Protein AF-A0A2E6LS10-F1 (afdb_monomer_lite)

Structure (mmCIF, N/CA/C/O backbone):
data_AF-A0A2E6LS10-F1
#
_entry.id   AF-A0A2E6LS10-F1
#
loop_
_atom_site.group_PDB
_atom_site.id
_atom_site.type_symbol
_atom_site.label_atom_id
_atom_site.label_alt_id
_atom_site.label_comp_id
_atom_site.label_asym_id
_atom_site.label_entity_id
_atom_site.label_seq_id
_atom_site.pdbx_PDB_ins_code
_atom_site.Cartn_x
_atom_site.Cartn_y
_atom_site.Cartn_z
_atom_site.occupancy
_atom_site.B_iso_or_equiv
_atom_site.auth_seq_id
_atom_site.auth_comp_id
_atom_site.auth_asym_id
_atom_site.auth_atom_id
_atom_site.pdbx_PDB_model_num
ATOM 1 N N . MET A 1 1 ? -8.364 -1.959 26.874 1.00 21.23 1 MET A N 1
ATOM 2 C CA . MET A 1 1 ? -9.176 -3.161 26.566 1.00 21.23 1 MET A CA 1
ATOM 3 C C . MET A 1 1 ? -8.686 -3.709 25.237 1.00 21.23 1 MET A C 1
ATOM 5 O O . MET A 1 1 ? -8.612 -2.911 24.310 1.00 21.23 1 MET A O 1
ATOM 9 N N . PRO A 1 2 ? -8.267 -4.981 25.113 1.00 27.23 2 PRO A N 1
ATOM 10 C CA . PRO A 1 2 ? -7.754 -5.460 23.842 1.00 27.23 2 PRO A CA 1
ATOM 11 C C . PRO A 1 2 ? -8.940 -5.691 22.906 1.00 27.23 2 PRO A C 1
ATOM 13 O O . PRO A 1 2 ? -9.790 -6.547 23.147 1.00 27.23 2 PRO A O 1
ATOM 16 N N . ILE A 1 3 ? -9.005 -4.876 21.858 1.00 32.66 3 ILE A N 1
ATOM 17 C CA . ILE A 1 3 ? -9.882 -5.076 20.708 1.00 32.66 3 ILE A CA 1
ATOM 18 C C . ILE A 1 3 ? -9.616 -6.498 20.199 1.00 32.66 3 ILE A C 1
ATOM 20 O O . ILE A 1 3 ? -8.470 -6.863 19.930 1.00 32.66 3 ILE A O 1
ATOM 24 N N . CYS A 1 4 ? -10.660 -7.327 20.149 1.00 25.39 4 CYS A N 1
ATOM 25 C CA . CYS A 1 4 ? -10.587 -8.693 19.641 1.00 25.39 4 CYS A CA 1
ATOM 26 C C . CYS A 1 4 ? -9.857 -8.705 18.285 1.00 25.39 4 CYS A C 1
ATOM 28 O O . CYS A 1 4 ? -10.320 -8.093 17.324 1.00 25.39 4 CYS A O 1
ATOM 30 N N . ARG A 1 5 ? -8.715 -9.404 18.230 1.00 38.81 5 ARG A N 1
ATOM 31 C CA . ARG A 1 5 ? -7.783 -9.539 17.092 1.00 38.81 5 ARG A CA 1
ATOM 32 C C . ARG A 1 5 ? -8.377 -10.310 15.898 1.00 38.81 5 ARG A C 1
ATOM 34 O O . ARG A 1 5 ? -7.835 -11.326 15.481 1.00 38.81 5 ARG A O 1
ATOM 41 N N . ARG A 1 6 ? -9.531 -9.900 15.373 1.00 34.47 6 ARG A N 1
ATOM 42 C CA . ARG A 1 6 ? -10.111 -10.476 14.150 1.00 34.47 6 ARG A CA 1
ATOM 43 C C . ARG A 1 6 ? -10.198 -9.384 13.083 1.00 34.47 6 ARG A C 1
ATOM 45 O O . ARG A 1 6 ? -10.952 -8.420 13.215 1.00 34.47 6 ARG A O 1
ATOM 52 N N . ASP A 1 7 ? -9.339 -9.484 12.073 1.00 44.81 7 ASP A N 1
ATOM 53 C CA . ASP A 1 7 ? -9.296 -8.597 10.904 1.00 44.81 7 ASP A CA 1
ATOM 54 C C . ASP A 1 7 ? -10.420 -8.908 9.919 1.00 44.81 7 ASP A C 1
ATOM 56 O O . ASP A 1 7 ? -10.822 -10.057 9.799 1.00 44.81 7 ASP A O 1
ATOM 60 N N . ILE A 1 8 ? -10.872 -7.920 9.141 1.00 48.34 8 ILE A N 1
ATOM 61 C CA . ILE A 1 8 ? -11.840 -8.134 8.050 1.00 48.34 8 ILE A CA 1
ATOM 62 C C . ILE A 1 8 ? -11.281 -9.125 7.017 1.00 48.34 8 ILE A C 1
ATOM 64 O O . ILE A 1 8 ? -11.989 -10.045 6.633 1.00 48.34 8 ILE A O 1
ATOM 68 N N . ALA A 1 9 ? -9.997 -9.027 6.649 1.00 45.88 9 ALA A N 1
ATOM 69 C CA . ALA A 1 9 ? -9.353 -9.981 5.739 1.00 45.88 9 ALA A CA 1
ATOM 70 C C . ALA A 1 9 ? -9.173 -11.386 6.355 1.00 45.88 9 ALA A C 1
ATOM 72 O O . ALA A 1 9 ? -9.349 -12.389 5.669 1.00 45.88 9 ALA A O 1
ATOM 73 N N . GLY A 1 10 ? -8.898 -11.473 7.662 1.00 48.66 10 GLY A N 1
ATOM 74 C CA . GLY A 1 10 ? -8.863 -12.744 8.398 1.00 48.66 10 GLY A CA 1
ATOM 75 C C . GLY A 1 10 ? -10.256 -13.357 8.606 1.00 48.66 10 GLY A C 1
ATOM 76 O O . GLY A 1 10 ? -10.403 -14.580 8.619 1.00 48.66 10 GLY A O 1
ATOM 77 N N . LEU A 1 11 ? -11.299 -12.524 8.699 1.00 51.59 11 LEU A N 1
ATOM 78 C CA . LEU A 1 11 ? -12.700 -12.943 8.729 1.00 51.59 11 LEU A CA 1
ATOM 79 C C . LEU A 1 11 ? -13.111 -13.571 7.392 1.00 51.59 11 LEU A C 1
ATOM 81 O O . LEU A 1 11 ? -13.825 -14.574 7.419 1.00 51.59 11 LEU A O 1
ATOM 85 N N . LEU A 1 12 ? -12.614 -13.064 6.250 1.00 54.28 12 LEU A N 1
ATOM 86 C CA . LEU A 1 12 ? -12.859 -13.665 4.925 1.00 54.28 12 LEU A CA 1
ATOM 87 C C . LEU A 1 12 ? -12.425 -15.126 4.855 1.00 54.28 12 LEU A C 1
ATOM 89 O O . LEU A 1 12 ? -13.044 -15.917 4.153 1.00 54.28 12 LEU A O 1
ATOM 93 N N . VAL A 1 13 ? -11.399 -15.500 5.619 1.00 53.50 13 VAL A N 1
ATOM 94 C CA . VAL A 1 13 ? -10.824 -16.848 5.609 1.00 53.50 13 VAL A CA 1
ATOM 95 C C . VAL A 1 13 ? -10.970 -17.521 6.976 1.00 53.50 13 VAL A C 1
ATOM 97 O O . VAL A 1 13 ? -10.097 -18.264 7.404 1.00 53.50 13 VAL A O 1
ATOM 100 N N . ALA A 1 14 ? -12.073 -17.264 7.690 1.00 55.62 14 ALA A N 1
ATOM 101 C CA . ALA A 1 14 ? -12.451 -17.965 8.925 1.00 55.62 14 ALA A CA 1
ATOM 102 C C . ALA A 1 14 ? -11.334 -18.093 9.994 1.00 55.62 14 ALA A C 1
ATOM 104 O O . ALA A 1 14 ? -11.315 -19.069 10.742 1.00 55.62 14 ALA A O 1
ATOM 105 N N . GLY A 1 15 ? -10.418 -17.122 10.085 1.00 59.91 15 GLY A N 1
ATOM 106 C CA . GLY A 1 15 ? -9.298 -17.162 11.031 1.00 59.91 15 GLY A CA 1
ATOM 107 C C . GLY A 1 15 ? -8.120 -18.045 10.607 1.00 59.91 15 GLY A C 1
ATOM 108 O O . GLY A 1 15 ? -7.385 -18.507 11.473 1.00 59.91 15 GLY A O 1
ATOM 109 N N . ALA A 1 16 ? -7.943 -18.305 9.309 1.00 63.66 16 ALA A N 1
ATOM 110 C CA . ALA A 1 16 ? -6.741 -18.955 8.801 1.00 63.66 16 ALA A CA 1
ATOM 111 C C . ALA A 1 16 ? -5.490 -18.110 9.072 1.00 63.66 16 ALA A C 1
ATOM 113 O O . ALA A 1 16 ? -5.512 -16.883 8.924 1.00 63.66 16 ALA A O 1
ATOM 114 N N . ASP A 1 17 ? -4.391 -18.790 9.394 1.00 70.75 17 ASP A N 1
ATOM 115 C CA . ASP A 1 17 ? -3.071 -18.173 9.432 1.00 70.75 17 ASP A CA 1
ATOM 116 C C . ASP A 1 17 ? -2.733 -17.563 8.062 1.00 70.75 17 ASP A C 1
ATOM 118 O O . ASP A 1 17 ? -3.153 -18.056 7.005 1.00 70.75 17 ASP A O 1
ATOM 122 N N . SER A 1 18 ? -1.988 -16.455 8.070 1.00 70.94 18 SER A N 1
ATOM 123 C CA . SER A 1 18 ? -1.693 -15.676 6.860 1.00 70.94 18 SER A CA 1
ATOM 124 C C . SER A 1 18 ? -0.961 -16.487 5.782 1.00 70.94 18 SER A C 1
ATOM 126 O O . SER A 1 18 ? -1.164 -16.241 4.594 1.00 70.94 18 SER A O 1
ATOM 128 N N . ASP A 1 19 ? -0.175 -17.495 6.168 1.00 76.56 19 ASP A N 1
ATOM 129 C CA . ASP A 1 19 ? 0.528 -18.426 5.276 1.00 76.56 19 ASP A CA 1
ATOM 130 C C . ASP A 1 19 ? -0.394 -19.491 4.649 1.00 76.56 19 ASP A C 1
ATOM 132 O O . ASP A 1 19 ? -0.030 -20.134 3.660 1.00 76.56 19 ASP A O 1
ATOM 136 N N . ARG A 1 20 ? -1.608 -19.673 5.182 1.00 78.00 20 ARG A N 1
ATOM 137 C CA . ARG A 1 20 ? -2.582 -20.676 4.722 1.00 78.00 20 ARG A CA 1
ATOM 138 C C . ARG A 1 20 ? -3.716 -20.103 3.892 1.00 78.00 20 ARG A C 1
ATOM 140 O O . ARG A 1 20 ? -4.473 -20.885 3.321 1.00 78.00 20 ARG A O 1
ATOM 147 N N . VAL A 1 21 ? -3.811 -18.781 3.748 1.00 79.62 21 VAL A N 1
ATOM 148 C CA . VAL A 1 21 ? -4.899 -18.106 3.017 1.00 79.62 21 VAL A CA 1
ATOM 149 C C . VAL A 1 21 ? -5.149 -18.724 1.637 1.00 79.62 21 VAL A C 1
ATOM 151 O O . VAL A 1 21 ? -6.274 -19.118 1.339 1.00 79.62 21 VAL A O 1
ATOM 154 N N . TYR A 1 22 ? -4.110 -18.909 0.818 1.00 81.81 22 TYR A N 1
ATOM 155 C CA . TYR A 1 22 ? -4.268 -19.487 -0.524 1.00 81.81 22 TYR A CA 1
ATOM 156 C C . TYR A 1 22 ? -4.608 -20.980 -0.516 1.00 81.81 22 TYR A C 1
ATOM 158 O O . TYR A 1 22 ? -5.321 -21.450 -1.397 1.00 81.81 22 TYR A O 1
ATOM 166 N N . GLN A 1 23 ? -4.138 -21.728 0.485 1.00 80.50 23 GLN A N 1
ATOM 167 C CA . GLN A 1 23 ? -4.509 -23.136 0.648 1.00 80.50 23 GLN A CA 1
ATOM 168 C C . GLN A 1 23 ? -5.976 -23.266 1.052 1.00 80.50 23 GLN A C 1
ATOM 170 O O . GLN A 1 23 ? -6.665 -24.168 0.592 1.00 80.50 23 GLN A O 1
ATOM 175 N N . VAL A 1 24 ? -6.473 -22.353 1.886 1.00 80.44 24 VAL A N 1
ATOM 176 C CA . VAL A 1 24 ? -7.886 -22.318 2.253 1.00 80.44 24 VAL A CA 1
ATOM 177 C C . VAL A 1 24 ? -8.735 -21.829 1.083 1.00 80.44 24 VAL A C 1
ATOM 179 O O . VAL A 1 24 ? -9.823 -22.337 0.896 1.00 80.44 24 VAL A O 1
ATOM 182 N N . LEU A 1 25 ? -8.275 -20.921 0.231 1.00 84.62 25 LEU A N 1
ATOM 183 C CA . LEU A 1 25 ? -9.074 -20.444 -0.907 1.00 84.62 25 LEU A CA 1
ATOM 184 C C . LEU A 1 25 ? -8.928 -21.303 -2.181 1.00 84.62 25 LEU A C 1
ATOM 186 O O . LEU A 1 25 ? -9.325 -20.878 -3.260 1.00 84.62 25 LEU A O 1
ATOM 190 N N . ASN A 1 26 ? -8.387 -22.522 -2.081 1.00 88.38 26 ASN A N 1
ATOM 191 C CA . ASN A 1 26 ? -8.048 -23.352 -3.245 1.00 88.38 26 ASN A CA 1
ATOM 192 C C . ASN A 1 26 ? -9.219 -24.129 -3.879 1.00 88.38 26 ASN A C 1
ATOM 194 O O . ASN A 1 26 ? -9.003 -24.895 -4.817 1.00 88.38 26 ASN A O 1
ATOM 198 N N . THR A 1 27 ? -10.443 -23.985 -3.367 1.00 86.38 27 THR A N 1
ATOM 199 C CA . THR A 1 27 ? -11.635 -24.687 -3.872 1.00 86.38 27 THR A CA 1
ATOM 200 C C . THR A 1 27 ? -12.820 -23.729 -3.981 1.00 86.38 27 THR A C 1
ATOM 202 O O . THR A 1 27 ? -12.947 -22.850 -3.123 1.00 86.38 27 THR A O 1
ATOM 205 N N . PRO A 1 28 ? -13.731 -23.917 -4.960 1.00 89.62 28 PRO A N 1
ATOM 206 C CA . PRO A 1 28 ? -14.919 -23.071 -5.115 1.00 89.62 28 PRO A CA 1
ATOM 207 C C . PRO A 1 28 ? -15.736 -22.944 -3.825 1.00 89.62 28 PRO A C 1
ATOM 209 O O . PRO A 1 28 ? -15.968 -21.839 -3.359 1.00 89.62 28 PRO A O 1
ATOM 212 N N . ALA A 1 29 ? -16.019 -24.063 -3.150 1.00 86.56 29 ALA A N 1
ATOM 213 C CA . ALA A 1 29 ? -16.784 -24.065 -1.900 1.00 86.56 29 ALA A CA 1
ATOM 214 C C . ALA A 1 29 ? -16.153 -23.214 -0.778 1.00 86.56 29 ALA A C 1
ATOM 216 O O . ALA A 1 29 ? -16.853 -22.668 0.075 1.00 86.56 29 ALA A O 1
ATOM 217 N N . ARG A 1 30 ? -14.818 -23.099 -0.739 1.00 82.50 30 ARG A N 1
ATOM 218 C CA . ARG A 1 30 ? -14.136 -22.259 0.254 1.00 82.50 30 ARG A CA 1
ATOM 219 C C . ARG A 1 30 ? -14.105 -20.786 -0.153 1.00 82.50 30 ARG A C 1
ATOM 221 O O . ARG A 1 30 ? -14.137 -19.931 0.728 1.00 82.50 30 ARG A O 1
ATOM 228 N N . VAL A 1 31 ? -14.096 -20.498 -1.452 1.00 87.75 31 VAL A N 1
ATOM 229 C CA . VAL A 1 31 ? -14.300 -19.145 -1.986 1.00 87.75 31 VAL A CA 1
ATOM 230 C C . VAL A 1 31 ? -15.727 -18.667 -1.701 1.00 87.75 31 VAL A C 1
ATOM 232 O O . VAL A 1 31 ? -15.897 -17.561 -1.194 1.00 87.75 31 VAL A O 1
ATOM 235 N N . ASP A 1 32 ? -16.735 -19.514 -1.908 1.00 88.06 32 ASP A N 1
ATOM 236 C CA . ASP A 1 32 ? -18.139 -19.204 -1.601 1.00 88.06 32 ASP A CA 1
ATOM 237 C C . ASP A 1 32 ? -18.312 -18.840 -0.123 1.00 88.06 32 ASP A C 1
ATOM 239 O O . ASP A 1 32 ? -18.881 -17.804 0.218 1.00 88.06 32 ASP A O 1
ATOM 243 N N . ARG A 1 33 ? -17.689 -19.614 0.774 1.00 84.00 33 ARG A N 1
ATOM 244 C CA . ARG A 1 33 ? -17.685 -19.315 2.211 1.00 84.00 33 ARG A CA 1
ATOM 245 C C . ARG A 1 33 ? -17.071 -17.948 2.541 1.00 84.00 33 ARG A C 1
ATOM 247 O O . ARG A 1 33 ? -17.517 -17.297 3.489 1.00 84.00 33 ARG A O 1
ATOM 254 N N . ALA A 1 34 ? -16.052 -17.510 1.802 1.00 83.69 34 ALA A N 1
ATOM 255 C CA . ALA A 1 34 ? -15.475 -16.177 1.971 1.00 83.69 34 ALA A CA 1
ATOM 256 C C . ALA A 1 34 ? -16.456 -15.081 1.517 1.00 83.69 34 ALA A C 1
ATOM 258 O O . ALA A 1 34 ? -16.614 -14.066 2.202 1.00 83.69 34 ALA A O 1
ATOM 259 N N . PHE A 1 35 ? -17.180 -15.306 0.417 1.00 86.94 35 PHE A N 1
ATOM 260 C CA . PHE A 1 35 ? -18.237 -14.402 -0.042 1.00 86.94 35 PHE A CA 1
ATOM 261 C C . PHE A 1 35 ? -19.443 -14.352 0.902 1.00 86.94 35 PHE A C 1
ATOM 263 O O . PHE A 1 35 ? -20.022 -13.278 1.080 1.00 86.94 35 PHE A O 1
ATOM 270 N N . ASP A 1 36 ? -19.779 -15.442 1.590 1.00 87.94 36 ASP A N 1
ATOM 271 C CA . ASP A 1 36 ? -20.811 -15.424 2.632 1.00 87.94 36 ASP A CA 1
ATOM 272 C C . ASP A 1 36 ? -20.431 -14.485 3.783 1.00 87.94 36 ASP A C 1
ATOM 274 O O . ASP A 1 36 ? -21.275 -13.771 4.329 1.00 87.94 36 ASP A O 1
ATOM 278 N N . VAL A 1 37 ? -19.147 -14.457 4.160 1.00 84.25 37 VAL A N 1
ATOM 279 C CA . VAL A 1 37 ? -18.641 -13.501 5.155 1.00 84.25 37 VAL A CA 1
ATOM 280 C C . VAL A 1 37 ? -18.769 -12.070 4.632 1.00 84.25 37 VAL A C 1
ATOM 282 O O . VAL A 1 37 ? -19.291 -11.221 5.355 1.00 84.25 37 VAL A O 1
ATOM 285 N N . LEU A 1 38 ? -18.357 -11.799 3.388 1.00 85.88 38 LEU A N 1
ATOM 286 C CA . LEU A 1 38 ? -18.509 -10.471 2.773 1.00 85.88 38 LEU A CA 1
ATOM 287 C C . LEU A 1 38 ? -19.961 -10.016 2.735 1.00 85.88 38 LEU A C 1
ATOM 289 O O . LEU A 1 38 ? -20.251 -8.863 3.034 1.00 85.88 38 LEU A O 1
ATOM 293 N N . THR A 1 39 ? -20.872 -10.927 2.411 1.00 88.88 39 THR A N 1
ATOM 294 C CA . THR A 1 39 ? -22.304 -10.643 2.341 1.00 88.88 39 THR A CA 1
ATOM 295 C C . THR A 1 39 ? -22.841 -10.215 3.703 1.00 88.88 39 THR A C 1
ATOM 297 O O . THR A 1 39 ? -23.557 -9.220 3.787 1.00 88.88 39 THR A O 1
ATOM 300 N N . ARG A 1 40 ? -22.429 -10.891 4.784 1.00 87.31 40 ARG A N 1
ATOM 301 C CA . ARG A 1 40 ? -22.790 -10.493 6.156 1.00 87.31 40 ARG A CA 1
ATOM 302 C C . ARG A 1 40 ? -22.168 -9.163 6.582 1.00 87.31 40 ARG A C 1
ATOM 304 O O . ARG A 1 40 ? -22.774 -8.444 7.367 1.00 87.31 40 ARG A O 1
ATOM 311 N N . LEU A 1 41 ? -20.971 -8.840 6.091 1.00 86.81 41 LEU A N 1
ATOM 312 C CA . LEU A 1 41 ? -20.282 -7.586 6.412 1.00 86.81 41 LEU A CA 1
ATOM 313 C C . LEU A 1 41 ? -20.774 -6.394 5.587 1.00 86.81 41 LEU A C 1
ATOM 315 O O . LEU A 1 41 ? -20.645 -5.263 6.042 1.00 86.81 41 LEU A O 1
ATOM 319 N N . LYS A 1 42 ? -21.361 -6.630 4.411 1.00 88.81 42 LYS A N 1
ATOM 320 C CA . LYS A 1 42 ? -21.807 -5.598 3.464 1.00 88.81 42 LYS A CA 1
ATOM 321 C C . LYS A 1 42 ? -22.579 -4.419 4.090 1.00 88.81 42 LYS A C 1
ATOM 323 O O . LYS A 1 42 ? -22.302 -3.301 3.668 1.00 88.81 42 LYS A O 1
ATOM 328 N N . PRO A 1 43 ? -23.493 -4.595 5.070 1.00 92.81 43 PRO A N 1
ATOM 329 C CA . PRO A 1 43 ? -24.216 -3.474 5.683 1.00 92.81 43 PRO A CA 1
ATOM 330 C C . PRO A 1 43 ? -23.328 -2.513 6.488 1.00 92.81 43 PRO A C 1
ATOM 332 O O . PRO A 1 43 ? -23.752 -1.401 6.782 1.00 92.81 43 PRO A O 1
ATOM 335 N N . TYR A 1 44 ? -22.124 -2.952 6.862 1.00 90.25 44 TYR A N 1
ATOM 336 C CA . TYR A 1 44 ? -21.192 -2.247 7.745 1.00 90.25 44 TYR A CA 1
ATOM 337 C C . TYR A 1 44 ? -19.934 -1.752 7.017 1.00 90.25 44 TYR A C 1
ATOM 339 O O . TYR A 1 44 ? -18.988 -1.309 7.666 1.00 90.25 44 TYR A O 1
ATOM 347 N N . VAL A 1 45 ? -19.875 -1.891 5.689 1.00 90.12 45 VAL A N 1
ATOM 348 C CA . VAL A 1 45 ? -18.689 -1.580 4.883 1.00 90.12 45 VAL A CA 1
ATOM 349 C C . VAL A 1 45 ? -19.019 -0.494 3.874 1.00 90.12 45 VAL A C 1
ATOM 351 O O . VAL A 1 45 ? -19.894 -0.675 3.029 1.00 90.12 45 VAL A O 1
ATOM 354 N N . GLU A 1 46 ? -18.236 0.581 3.911 1.00 91.94 46 GLU A N 1
ATOM 355 C CA . GLU A 1 46 ? -18.203 1.577 2.845 1.00 91.94 46 GLU A CA 1
ATOM 356 C C . GLU A 1 46 ? -17.112 1.224 1.825 1.00 91.94 46 GLU A C 1
ATOM 358 O O . GLU A 1 46 ? -15.931 1.068 2.157 1.00 91.94 46 GLU A O 1
ATOM 363 N N . TRP A 1 47 ? -17.526 1.060 0.568 1.00 90.56 47 TRP A N 1
ATOM 364 C CA . TRP A 1 47 ? -16.669 0.620 -0.532 1.00 90.56 47 TRP A CA 1
ATOM 365 C C . TRP A 1 47 ? -16.091 1.827 -1.266 1.00 90.56 47 TRP A C 1
ATOM 367 O O . TRP A 1 47 ? -16.712 2.373 -2.176 1.00 90.56 47 TRP A O 1
ATOM 377 N N . TRP A 1 48 ? -14.886 2.235 -0.878 1.00 90.56 48 TRP A N 1
ATOM 378 C CA . TRP A 1 48 ? -14.164 3.308 -1.556 1.00 90.56 48 TRP A CA 1
ATOM 379 C C . TRP A 1 48 ? -13.618 2.844 -2.915 1.00 90.56 48 TRP A C 1
ATOM 381 O O . TRP A 1 48 ? -13.209 1.696 -3.090 1.00 90.56 48 TRP A O 1
ATOM 391 N N . SER A 1 49 ? -13.560 3.763 -3.877 1.00 89.12 49 SER A N 1
ATOM 392 C CA . SER A 1 49 ? -13.024 3.531 -5.226 1.00 89.12 49 SER A CA 1
ATOM 393 C C . SER A 1 49 ? -11.665 4.194 -5.446 1.00 89.12 49 SER A C 1
ATOM 395 O O . SER A 1 49 ? -10.892 3.779 -6.310 1.00 89.12 49 SER A O 1
ATOM 397 N N . THR A 1 50 ? -11.331 5.220 -4.656 1.00 89.69 50 THR A N 1
ATOM 398 C CA . THR A 1 50 ? -10.020 5.881 -4.723 1.00 89.69 50 THR A CA 1
ATOM 399 C C . THR A 1 50 ? -9.311 5.916 -3.374 1.00 89.69 50 THR A C 1
ATOM 401 O O . THR A 1 50 ? -9.926 6.049 -2.320 1.00 89.69 50 THR A O 1
ATOM 404 N N . GLY A 1 51 ? -7.974 5.886 -3.392 1.00 85.00 51 GLY A N 1
ATOM 405 C CA . GLY A 1 51 ? -7.193 6.002 -2.157 1.00 85.00 51 GLY A CA 1
ATOM 406 C C . GLY A 1 51 ? -7.383 7.336 -1.421 1.00 85.00 51 GLY A C 1
ATOM 407 O O . GLY A 1 51 ? -7.123 7.402 -0.226 1.00 85.00 51 GLY A O 1
ATOM 408 N N . LEU A 1 52 ? -7.818 8.397 -2.114 1.00 89.12 52 LEU A N 1
ATOM 409 C CA . LEU A 1 52 ? -8.124 9.688 -1.489 1.00 89.12 52 LEU A CA 1
ATOM 410 C C . LEU A 1 52 ? -9.479 9.662 -0.774 1.00 89.12 52 LEU A C 1
ATOM 412 O O . LEU A 1 52 ? -9.585 10.154 0.343 1.00 89.12 52 LEU A O 1
ATOM 416 N N . GLU A 1 53 ? -10.496 9.082 -1.405 1.00 92.38 53 GLU A N 1
ATOM 417 C CA . GLU A 1 53 ? -11.810 8.851 -0.798 1.00 92.38 53 GLU A CA 1
ATOM 418 C C . GLU A 1 53 ? -11.692 8.028 0.487 1.00 92.38 53 GLU A C 1
ATOM 420 O O . GLU A 1 53 ? -12.242 8.415 1.511 1.00 92.38 53 GLU A O 1
ATOM 425 N N . ALA A 1 54 ? -10.877 6.971 0.467 1.00 90.25 54 ALA A N 1
ATOM 426 C CA . ALA A 1 54 ? -10.640 6.132 1.637 1.00 90.25 54 ALA A CA 1
ATOM 427 C C . ALA A 1 54 ? -10.078 6.914 2.839 1.00 90.25 54 ALA A C 1
ATOM 429 O O . ALA A 1 54 ? -10.476 6.683 3.977 1.00 90.25 54 ALA A O 1
ATOM 430 N N . ILE A 1 55 ? -9.164 7.861 2.589 1.00 92.44 55 ILE A N 1
ATOM 431 C CA . ILE A 1 55 ? -8.635 8.741 3.637 1.00 92.44 55 ILE A CA 1
ATOM 432 C C . ILE A 1 55 ? -9.686 9.739 4.108 1.00 92.44 55 ILE A C 1
ATOM 434 O O . ILE A 1 55 ? -9.788 9.956 5.306 1.00 92.44 55 ILE A O 1
ATOM 438 N N . ARG A 1 56 ? -10.492 10.310 3.207 1.00 92.06 56 ARG A N 1
ATOM 439 C CA . ARG A 1 56 ? -11.554 11.250 3.593 1.00 92.06 56 ARG A CA 1
ATOM 440 C C . ARG A 1 56 ? -12.570 10.610 4.531 1.00 92.06 56 ARG A C 1
ATOM 442 O O . ARG A 1 56 ? -12.903 11.233 5.524 1.00 92.06 56 ARG A O 1
ATOM 449 N N . LEU A 1 57 ? -12.991 9.374 4.251 1.00 92.25 57 LEU A N 1
ATOM 450 C CA . LEU A 1 57 ? -13.902 8.614 5.117 1.00 92.25 57 LEU A CA 1
ATOM 451 C C . LEU A 1 57 ? -13.329 8.400 6.531 1.00 92.25 57 LEU A C 1
ATOM 453 O O . LEU A 1 57 ? -14.069 8.401 7.513 1.00 92.25 57 LEU A O 1
ATOM 457 N N . LEU A 1 58 ? -12.008 8.212 6.640 1.00 91.62 58 LEU A N 1
ATOM 458 C CA . LEU A 1 58 ? -11.308 8.082 7.923 1.00 91.62 58 LEU A CA 1
ATOM 459 C C . LEU A 1 58 ? -11.153 9.440 8.627 1.00 91.62 58 LEU A C 1
ATOM 461 O O . LEU A 1 58 ? -11.398 9.540 9.823 1.00 91.62 58 LEU A O 1
ATOM 465 N N . GLU A 1 59 ? -10.765 10.486 7.893 1.00 90.25 59 GLU A N 1
ATOM 466 C CA . GLU A 1 59 ? -10.609 11.853 8.411 1.00 90.25 59 GLU A CA 1
ATOM 467 C C . GLU A 1 59 ? -11.957 12.443 8.874 1.00 90.25 59 GLU A C 1
ATOM 469 O O . GLU A 1 59 ? -11.994 13.173 9.863 1.00 90.25 59 GLU A O 1
ATOM 474 N N . SER A 1 60 ? -13.067 12.124 8.195 1.00 90.56 60 SER A N 1
ATOM 475 C CA . SER A 1 60 ? -14.412 12.578 8.574 1.00 90.56 60 SER A CA 1
ATOM 476 C C . SER A 1 60 ? -15.012 11.798 9.747 1.00 90.56 60 SER A C 1
ATOM 478 O O . SER A 1 60 ? -16.014 12.236 10.315 1.00 90.56 60 SER A O 1
ATOM 480 N N . GLY A 1 61 ? -14.429 10.652 10.116 1.00 89.06 61 GLY A N 1
ATOM 481 C CA . GLY A 1 61 ? -14.991 9.747 11.119 1.00 89.06 61 GLY A CA 1
ATOM 482 C C . GLY A 1 61 ? -16.226 8.974 10.640 1.00 89.06 61 GLY A C 1
ATOM 483 O O . GLY A 1 61 ? -16.895 8.345 11.458 1.00 89.06 61 GLY A O 1
ATOM 484 N N . GLU A 1 62 ? -16.534 8.992 9.338 1.00 89.81 62 GLU A N 1
ATOM 485 C CA . GLU A 1 62 ? -17.603 8.173 8.745 1.00 89.81 62 GLU A CA 1
ATOM 486 C C . GLU A 1 62 ? -17.304 6.676 8.866 1.00 89.81 62 GLU A C 1
ATOM 488 O O . GLU A 1 62 ? -18.222 5.866 8.995 1.00 89.81 62 GLU A O 1
ATOM 493 N N . VAL A 1 63 ? -16.019 6.305 8.883 1.00 90.62 63 VAL A N 1
ATOM 494 C CA . VAL A 1 63 ? -15.574 4.945 9.196 1.00 90.62 63 VAL A CA 1
ATOM 495 C C . VAL A 1 63 ? -14.566 4.950 10.343 1.00 90.62 63 VAL A C 1
ATOM 497 O O . VAL A 1 63 ? -13.656 5.772 10.400 1.00 90.62 63 VAL A O 1
ATOM 500 N N . ALA A 1 64 ? -14.697 3.984 11.253 1.00 88.62 64 ALA A N 1
ATOM 501 C CA . ALA A 1 64 ? -13.777 3.822 12.384 1.00 88.62 64 ALA A CA 1
ATOM 502 C C . ALA A 1 64 ? -12.449 3.150 11.992 1.00 88.62 64 ALA A C 1
ATOM 504 O O . ALA A 1 64 ? -11.430 3.299 12.673 1.00 88.62 64 ALA A O 1
ATOM 505 N N . MET A 1 65 ? -12.462 2.379 10.902 1.00 89.56 65 MET A N 1
ATOM 506 C CA . MET A 1 65 ? -11.286 1.711 10.357 1.00 89.56 65 MET A CA 1
ATOM 507 C C . MET A 1 65 ? -11.428 1.452 8.860 1.00 89.56 65 MET A C 1
ATOM 509 O O . MET A 1 65 ? -12.539 1.343 8.346 1.00 89.56 65 MET A O 1
ATOM 513 N N . GLY A 1 66 ? -10.303 1.280 8.170 1.00 88.12 66 GLY A N 1
ATOM 514 C CA . GLY A 1 66 ? -10.294 0.959 6.744 1.00 88.12 66 GLY A CA 1
ATOM 515 C C . GLY A 1 66 ? -9.113 0.087 6.338 1.00 88.12 66 GLY A C 1
ATOM 516 O O . GLY A 1 66 ? -8.049 0.161 6.945 1.00 88.12 66 GLY A O 1
ATOM 517 N N . SER A 1 67 ? -9.302 -0.728 5.297 1.00 87.69 67 SER A N 1
ATOM 518 C CA . SER A 1 67 ? -8.200 -1.339 4.542 1.00 87.69 67 SER A CA 1
ATOM 519 C C . SER A 1 67 ? -7.805 -0.374 3.429 1.00 87.69 67 SER A C 1
ATOM 521 O O . SER A 1 67 ? -8.542 -0.239 2.454 1.00 87.69 67 SER A O 1
ATOM 523 N N . VAL A 1 68 ? -6.697 0.353 3.594 1.00 88.56 68 VAL A N 1
ATOM 524 C CA . VAL A 1 68 ? -6.310 1.466 2.709 1.00 88.56 68 VAL A CA 1
ATOM 525 C C . VAL A 1 68 ? -4.824 1.442 2.361 1.00 88.56 68 VAL A C 1
ATOM 527 O O . VAL A 1 68 ? -4.014 0.798 3.025 1.00 88.56 68 VAL A O 1
ATOM 530 N N . TYR A 1 69 ? -4.442 2.161 1.307 1.00 86.69 69 TYR A N 1
ATOM 531 C CA . TYR A 1 69 ? -3.047 2.272 0.887 1.00 86.69 69 TYR A CA 1
ATOM 532 C C . TYR A 1 69 ? -2.211 3.046 1.906 1.00 86.69 69 TYR A C 1
ATOM 534 O O . TYR A 1 69 ? -2.447 4.229 2.150 1.00 86.69 69 TYR A O 1
ATOM 542 N N . SER A 1 70 ? -1.183 2.413 2.457 1.00 85.19 70 SER A N 1
ATOM 543 C CA . SER A 1 70 ? -0.397 2.993 3.551 1.00 85.19 70 SER A CA 1
ATOM 544 C C . SER A 1 70 ? 0.342 4.286 3.214 1.00 85.19 70 SER A C 1
ATOM 546 O O . SER A 1 70 ? 0.500 5.138 4.086 1.00 85.19 70 SER A O 1
ATOM 548 N N . GLY A 1 71 ? 0.736 4.486 1.951 1.00 84.56 71 GLY A N 1
ATOM 549 C CA . GLY A 1 71 ? 1.314 5.755 1.506 1.00 84.56 71 GLY A CA 1
ATOM 550 C C . GLY A 1 71 ? 0.359 6.928 1.740 1.00 84.56 71 GLY A C 1
ATOM 551 O O . GLY A 1 71 ? 0.773 7.968 2.239 1.00 84.56 71 GLY A O 1
ATOM 552 N N . ARG A 1 72 ? -0.946 6.722 1.504 1.00 87.50 72 ARG A N 1
ATOM 553 C CA . ARG A 1 72 ? -1.981 7.746 1.722 1.00 87.50 72 ARG A CA 1
ATOM 554 C C . ARG A 1 72 ? -2.144 8.107 3.197 1.00 87.50 72 ARG A C 1
ATOM 556 O O . ARG A 1 72 ? -2.400 9.264 3.519 1.00 87.50 72 ARG A O 1
ATOM 563 N N . VAL A 1 73 ? -1.956 7.129 4.078 1.00 88.62 73 VAL A N 1
ATOM 564 C CA . VAL A 1 73 ? -2.012 7.310 5.534 1.00 88.62 73 VAL A CA 1
ATOM 565 C C . VAL A 1 73 ? -0.790 8.075 6.015 1.00 88.62 73 VAL A C 1
ATOM 567 O O . VAL A 1 73 ? -0.928 9.031 6.765 1.00 88.62 73 VAL A O 1
ATOM 570 N N . SER A 1 74 ? 0.403 7.710 5.536 1.00 84.88 74 SER A N 1
ATOM 571 C CA . SER A 1 74 ? 1.641 8.432 5.845 1.00 84.88 74 SER A CA 1
ATOM 572 C C . SER A 1 74 ? 1.558 9.903 5.440 1.00 84.88 74 SER A C 1
ATOM 574 O O . SER A 1 74 ? 2.015 10.773 6.180 1.00 84.88 74 SER A O 1
ATOM 576 N N . ASP A 1 75 ? 0.965 10.202 4.283 1.00 86.56 75 ASP A N 1
ATOM 577 C CA . ASP A 1 75 ? 0.738 11.583 3.853 1.00 86.56 75 ASP A CA 1
ATOM 578 C C . ASP A 1 75 ? -0.264 12.301 4.768 1.00 86.56 75 ASP A C 1
ATOM 580 O O . ASP A 1 75 ? -0.072 13.470 5.090 1.00 86.56 75 ASP A O 1
ATOM 584 N N . ALA A 1 76 ? -1.336 11.626 5.194 1.00 88.25 76 ALA A N 1
ATOM 585 C CA . ALA A 1 76 ? -2.333 12.190 6.107 1.00 88.25 76 ALA A CA 1
ATOM 586 C C . ALA A 1 76 ? -1.753 12.484 7.498 1.00 88.25 76 ALA A C 1
ATOM 588 O O . ALA A 1 76 ? -1.944 13.578 8.026 1.00 88.25 76 ALA A O 1
ATOM 589 N N . VAL A 1 77 ? -0.964 11.561 8.048 1.00 88.06 77 VAL A N 1
ATOM 590 C CA . VAL A 1 77 ? -0.259 11.741 9.326 1.00 88.06 77 VAL A CA 1
ATOM 591 C C . VAL A 1 77 ? 0.739 12.899 9.245 1.00 88.06 77 VAL A C 1
ATOM 593 O O . VAL A 1 77 ? 0.809 13.710 10.164 1.00 88.06 77 VAL A O 1
ATOM 596 N N . GLN A 1 78 ? 1.456 13.056 8.125 1.00 85.31 78 GLN A N 1
ATOM 597 C CA . GLN A 1 78 ? 2.326 14.222 7.899 1.00 85.31 78 GLN A CA 1
ATOM 598 C C . GLN A 1 78 ? 1.554 15.552 7.854 1.00 85.31 78 GLN A C 1
ATOM 600 O O . GLN A 1 78 ? 2.113 16.587 8.208 1.00 85.31 78 GLN A O 1
ATOM 605 N N . ARG A 1 79 ? 0.271 15.538 7.463 1.00 89.25 79 ARG A N 1
ATOM 606 C CA . ARG A 1 79 ? -0.635 16.701 7.545 1.00 89.25 79 ARG A CA 1
ATOM 607 C C . ARG A 1 79 ? -1.254 16.899 8.936 1.00 89.25 79 ARG A C 1
ATOM 609 O O . ARG A 1 79 ? -2.091 17.782 9.092 1.00 89.25 79 ARG A O 1
ATOM 616 N N . GLY A 1 80 ? -0.863 16.104 9.933 1.00 88.31 80 GLY A N 1
ATOM 617 C CA . GLY A 1 80 ? -1.338 16.212 11.314 1.00 88.31 80 GLY A CA 1
ATOM 618 C C . GLY A 1 80 ? -2.583 15.386 11.639 1.00 88.31 80 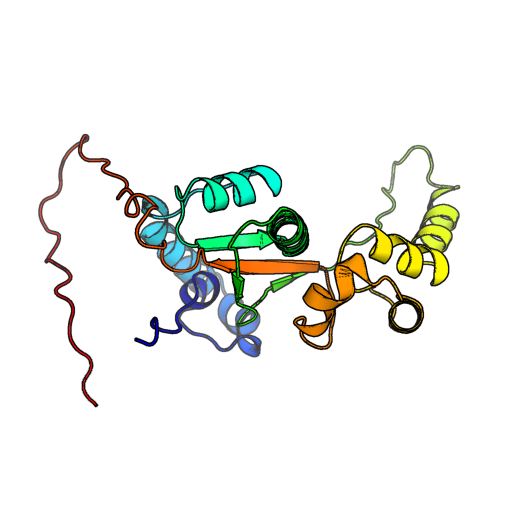GLY A C 1
ATOM 619 O O . GLY A 1 80 ? -3.142 15.556 12.718 1.00 88.31 80 GLY A O 1
ATOM 620 N N . GLN A 1 81 ? -3.026 14.496 10.745 1.00 89.50 81 GLN A N 1
ATOM 621 C CA . GLN A 1 81 ? -4.154 13.611 11.038 1.00 89.50 81 GLN A CA 1
ATOM 622 C C . GLN A 1 81 ? -3.767 12.542 12.059 1.00 89.50 81 GLN A C 1
ATOM 624 O O . GLN A 1 81 ? -2.713 11.909 11.954 1.00 89.50 81 GLN A O 1
ATOM 629 N N . ALA A 1 82 ? -4.651 12.307 13.025 1.00 89.75 82 ALA A N 1
ATOM 630 C CA . ALA A 1 82 ? -4.496 11.257 14.021 1.00 89.75 82 ALA A CA 1
ATOM 631 C C . ALA A 1 82 ? -4.952 9.914 13.429 1.00 89.75 82 ALA A C 1
ATOM 633 O O . ALA A 1 82 ? -6.052 9.453 13.698 1.00 89.75 82 ALA A O 1
ATOM 634 N N . LEU A 1 83 ? -4.123 9.308 12.579 1.00 88.62 83 LEU A N 1
ATOM 635 C CA . LEU A 1 83 ? -4.365 7.981 12.007 1.00 88.62 83 LEU A CA 1
ATOM 636 C C . LEU A 1 83 ? -3.225 7.037 12.377 1.00 88.62 83 LEU A C 1
ATOM 638 O O . LEU A 1 83 ? -2.054 7.414 12.316 1.00 88.62 83 LEU A O 1
ATOM 642 N N . GLU A 1 84 ? -3.561 5.793 12.705 1.00 87.50 84 GLU A N 1
ATOM 643 C CA . GLU A 1 84 ? -2.577 4.760 13.020 1.00 87.50 84 GLU A CA 1
ATOM 644 C C . GLU A 1 84 ? -2.714 3.555 12.090 1.00 87.50 84 GLU A C 1
ATOM 646 O O . GLU A 1 84 ? -3.815 3.091 11.799 1.00 87.50 84 GLU A O 1
ATOM 651 N N . ILE A 1 85 ? -1.573 3.039 11.626 1.00 85.12 85 ILE A N 1
ATOM 652 C CA . ILE A 1 85 ? -1.508 1.833 10.800 1.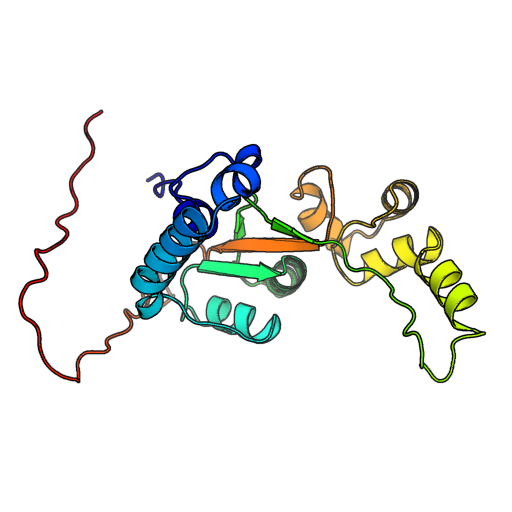00 85.12 85 ILE A CA 1
ATOM 653 C C . ILE A 1 85 ? -1.316 0.620 11.711 1.00 85.12 85 ILE A C 1
ATOM 655 O O . ILE A 1 85 ? -0.316 0.526 12.422 1.00 85.12 85 ILE A O 1
ATOM 659 N N . LEU A 1 86 ? -2.228 -0.341 11.601 1.00 84.94 86 LEU A N 1
ATOM 660 C CA . LEU A 1 86 ? -2.066 -1.694 12.114 1.00 84.94 86 LEU A CA 1
ATOM 661 C C . LEU A 1 86 ? -1.405 -2.555 11.028 1.00 84.94 86 LEU A C 1
ATOM 663 O O . LEU A 1 86 ? -1.925 -2.711 9.921 1.00 84.94 86 LEU A O 1
ATOM 667 N N . TRP A 1 87 ? -0.219 -3.074 11.344 1.00 77.88 87 TRP A N 1
ATOM 668 C CA . TRP A 1 87 ? 0.635 -3.817 10.407 1.00 77.88 87 TRP A CA 1
ATOM 669 C C . TRP A 1 87 ? 0.319 -5.310 10.330 1.00 77.88 87 TRP A C 1
ATOM 671 O O . TRP A 1 87 ? 0.747 -5.980 9.385 1.00 77.88 87 TRP A O 1
ATOM 681 N N . ASP A 1 88 ? -0.424 -5.813 11.312 1.00 74.56 88 ASP A N 1
ATOM 682 C CA . ASP A 1 88 ? -0.857 -7.200 11.384 1.00 74.56 88 ASP A CA 1
ATOM 683 C C . ASP A 1 88 ? -1.712 -7.555 10.162 1.00 74.56 88 ASP A C 1
ATOM 685 O O . ASP A 1 88 ? -2.543 -6.768 9.707 1.00 74.56 88 ASP A O 1
ATOM 689 N N . HIS A 1 89 ? -1.465 -8.743 9.603 1.00 73.00 89 HIS A N 1
ATOM 690 C CA . HIS A 1 89 ? -2.190 -9.283 8.446 1.00 73.00 89 HIS A CA 1
ATOM 691 C C . HIS A 1 89 ? -2.250 -8.353 7.214 1.00 73.00 89 HIS A C 1
ATOM 693 O O . HIS A 1 89 ? -3.188 -8.434 6.419 1.00 73.00 89 HIS A O 1
ATOM 699 N N . GLN A 1 90 ? -1.244 -7.490 7.018 1.00 76.19 90 GLN A N 1
ATOM 700 C CA . GLN A 1 90 ? -1.167 -6.646 5.823 1.00 76.19 90 GL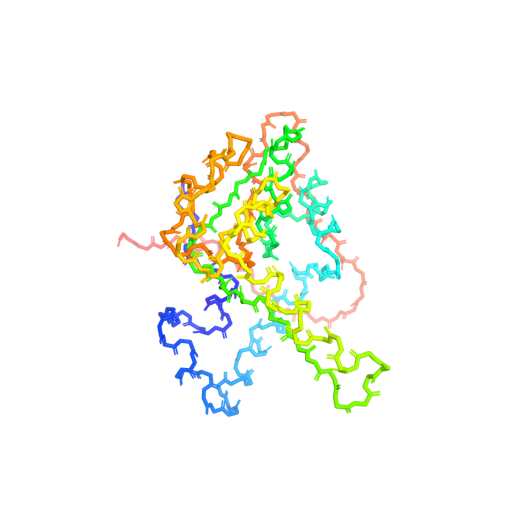N A CA 1
ATOM 701 C C . GLN A 1 90 ? -1.092 -7.471 4.531 1.00 76.19 90 GLN A C 1
ATOM 703 O O . GLN A 1 90 ? -0.446 -8.521 4.472 1.00 76.19 90 GLN A O 1
ATOM 708 N N . VAL A 1 91 ? -1.683 -6.930 3.466 1.00 77.19 91 VAL A N 1
ATOM 709 C CA . VAL A 1 91 ? -1.568 -7.494 2.119 1.00 77.19 91 VAL A CA 1
ATOM 710 C C . VAL A 1 91 ? -0.509 -6.717 1.353 1.00 77.19 91 VAL A C 1
ATOM 712 O O . VAL A 1 91 ? -0.620 -5.499 1.197 1.00 77.19 91 VAL A O 1
ATOM 715 N N . TRP A 1 92 ? 0.506 -7.425 0.862 1.00 75.12 92 TRP A N 1
ATOM 716 C CA . TRP A 1 92 ? 1.534 -6.863 -0.009 1.00 75.12 92 TRP A CA 1
ATOM 717 C C . TRP A 1 92 ? 1.117 -6.963 -1.471 1.00 75.12 92 TRP A C 1
ATOM 719 O O . TRP A 1 92 ? 0.626 -8.000 -1.917 1.00 75.12 92 TRP A O 1
ATOM 729 N N . PHE A 1 93 ? 1.375 -5.902 -2.223 1.00 73.94 93 PHE A N 1
ATOM 730 C CA . PHE A 1 93 ? 1.261 -5.890 -3.671 1.00 73.94 93 PHE A CA 1
ATOM 731 C C . PHE A 1 93 ? 2.541 -5.345 -4.304 1.00 73.94 93 PHE A C 1
ATOM 733 O O . PHE A 1 93 ? 3.224 -4.473 -3.758 1.00 73.94 93 PHE A O 1
ATOM 740 N N . TYR A 1 94 ? 2.856 -5.888 -5.476 1.00 80.25 94 TYR A N 1
ATOM 741 C CA . TYR A 1 94 ? 3.921 -5.397 -6.335 1.00 80.25 94 TYR A CA 1
ATOM 742 C C . TYR A 1 94 ? 3.294 -4.744 -7.555 1.00 80.25 94 TYR A C 1
ATOM 744 O O . TYR A 1 94 ? 2.570 -5.397 -8.307 1.00 80.25 94 TYR A O 1
ATOM 752 N N . ASP A 1 95 ? 3.613 -3.472 -7.761 1.00 82.81 95 ASP A N 1
ATOM 753 C CA . ASP A 1 95 ? 3.298 -2.794 -9.009 1.00 82.81 95 ASP A CA 1
ATOM 754 C C . ASP A 1 95 ? 4.357 -3.164 -10.049 1.00 82.81 95 ASP A C 1
ATOM 756 O O . ASP A 1 95 ? 5.563 -3.050 -9.808 1.00 82.81 95 ASP A O 1
ATOM 760 N N . VAL A 1 96 ? 3.904 -3.639 -11.208 1.00 87.06 96 VAL A N 1
ATOM 761 C CA . VAL A 1 96 ? 4.772 -4.139 -12.277 1.00 87.06 96 VAL A CA 1
ATOM 762 C C . VAL A 1 96 ? 4.559 -3.362 -13.568 1.00 87.06 96 VAL A C 1
ATOM 764 O O . VAL A 1 96 ? 3.441 -2.982 -13.917 1.00 87.06 96 VAL A O 1
ATOM 767 N N . TRP A 1 97 ? 5.645 -3.164 -14.313 1.00 90.44 97 TRP A N 1
ATOM 768 C CA . TRP A 1 97 ? 5.577 -2.625 -15.666 1.00 90.44 97 TRP A CA 1
ATOM 769 C C . TRP A 1 97 ? 5.253 -3.742 -16.660 1.00 90.44 97 TRP A C 1
ATOM 771 O O . TRP A 1 97 ? 5.997 -4.715 -16.773 1.00 90.44 97 TRP A O 1
ATOM 781 N N . GLY A 1 98 ? 4.160 -3.584 -17.406 1.00 90.94 98 GLY A N 1
ATOM 782 C CA . GLY A 1 98 ? 3.792 -4.457 -18.520 1.00 90.94 98 GLY A CA 1
ATOM 783 C C . GLY A 1 98 ? 3.902 -3.725 -19.854 1.00 90.94 98 GLY A C 1
ATOM 784 O O . GLY A 1 98 ? 3.506 -2.566 -19.958 1.00 90.94 98 GLY A O 1
ATOM 785 N N . VAL A 1 99 ? 4.410 -4.402 -20.888 1.00 92.88 99 VAL A N 1
ATOM 786 C CA . VAL A 1 99 ? 4.447 -3.873 -22.262 1.00 92.88 99 VAL A CA 1
ATOM 787 C C . VAL A 1 99 ? 3.312 -4.508 -23.074 1.00 92.88 99 VAL A C 1
ATOM 789 O O . VAL A 1 99 ? 3.383 -5.704 -23.370 1.00 92.88 99 VAL A O 1
ATOM 792 N N . PRO A 1 100 ? 2.265 -3.754 -23.463 1.00 91.38 100 PRO A N 1
ATOM 793 C CA . PRO A 1 100 ? 1.155 -4.302 -24.239 1.00 91.38 100 PRO A CA 1
ATOM 794 C C . PRO A 1 100 ? 1.600 -4.838 -25.606 1.00 91.38 100 PRO A C 1
ATOM 796 O O . PRO A 1 100 ? 2.381 -4.198 -26.316 1.00 91.38 100 PRO A O 1
ATOM 799 N N . ARG A 1 101 ? 1.037 -5.980 -26.031 1.00 90.12 101 ARG A N 1
ATOM 800 C CA . ARG A 1 101 ? 1.366 -6.619 -27.322 1.00 90.12 101 ARG A CA 1
ATOM 801 C C . ARG A 1 101 ? 1.059 -5.732 -28.536 1.00 90.12 101 ARG A C 1
ATOM 803 O O . ARG A 1 101 ? 1.720 -5.861 -29.556 1.00 90.12 101 ARG A O 1
ATOM 810 N N . HIS A 1 102 ? 0.103 -4.816 -28.453 1.00 92.75 102 HIS A N 1
ATOM 811 C CA . HIS A 1 102 ? -0.280 -3.955 -29.582 1.00 92.75 102 HIS A CA 1
ATOM 812 C C . HIS A 1 102 ? -0.151 -2.460 -29.249 1.00 92.75 102 HIS A C 1
ATOM 814 O O . HIS A 1 102 ? -0.889 -1.639 -29.778 1.00 92.75 102 HIS A O 1
ATOM 820 N N . GLY A 1 103 ? 0.770 -2.101 -28.343 1.00 89.88 103 GLY A N 1
ATOM 821 C CA . GLY A 1 103 ? 1.038 -0.703 -27.994 1.00 89.88 103 GLY A CA 1
ATOM 822 C C . GLY A 1 103 ? 1.786 0.063 -29.094 1.00 89.88 103 GLY A C 1
ATOM 823 O O . GLY A 1 103 ? 2.532 -0.527 -29.869 1.00 89.88 103 GLY A O 1
ATOM 824 N N . ALA A 1 104 ? 1.627 1.387 -29.124 1.00 88.94 104 ALA A N 1
ATOM 825 C CA . ALA A 1 104 ? 2.248 2.248 -30.136 1.00 88.94 104 ALA A CA 1
ATOM 826 C C . ALA A 1 104 ? 3.782 2.374 -30.001 1.00 88.94 104 ALA A C 1
ATOM 828 O O . ALA A 1 104 ? 4.471 2.512 -31.002 1.00 88.94 104 ALA A O 1
ATOM 829 N N . ASN A 1 105 ? 4.329 2.268 -28.782 1.00 90.12 105 ASN A N 1
ATOM 830 C CA . ASN A 1 105 ? 5.747 2.544 -28.485 1.00 90.12 105 ASN A CA 1
ATOM 831 C C . ASN A 1 105 ? 6.520 1.298 -28.021 1.00 90.12 105 ASN A C 1
ATOM 833 O O . ASN A 1 105 ? 7.313 1.356 -27.080 1.00 90.12 105 ASN A O 1
ATOM 83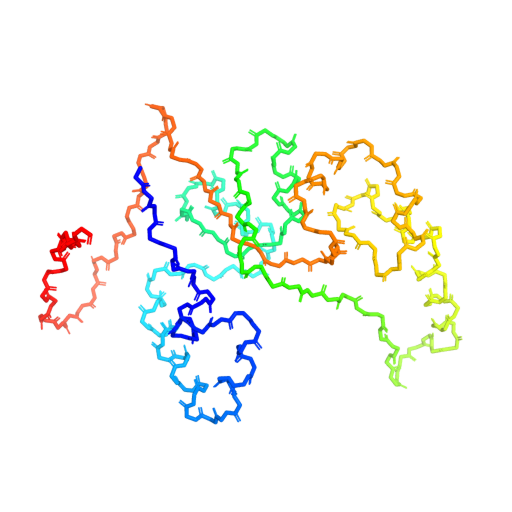7 N N . ARG A 1 106 ? 6.260 0.138 -28.634 1.00 92.31 106 ARG A N 1
ATOM 838 C CA . ARG A 1 106 ? 6.837 -1.139 -28.172 1.00 92.31 106 ARG A CA 1
ATOM 839 C C . ARG A 1 106 ? 8.357 -1.201 -28.266 1.00 92.31 106 ARG A C 1
ATOM 841 O O . ARG A 1 106 ? 8.958 -1.871 -27.435 1.00 92.31 106 ARG A O 1
ATOM 848 N N . GLU A 1 107 ? 8.959 -0.516 -29.231 1.00 92.00 107 GLU A N 1
ATOM 849 C CA . GLU A 1 107 ? 10.414 -0.526 -29.424 1.00 92.00 107 GLU A CA 1
ATOM 850 C C . GLU A 1 107 ? 11.154 0.233 -28.316 1.00 92.00 107 GLU A C 1
ATOM 852 O O . GLU A 1 107 ? 12.187 -0.231 -27.851 1.00 92.00 107 GLU A O 1
ATOM 857 N N . ALA A 1 108 ? 10.585 1.338 -27.820 1.00 94.56 108 ALA A N 1
ATOM 858 C CA . ALA A 1 108 ? 11.170 2.139 -26.739 1.00 94.56 108 ALA A CA 1
ATOM 859 C C . ALA A 1 108 ? 10.805 1.631 -25.329 1.00 94.56 108 ALA A C 1
ATOM 861 O O . ALA A 1 108 ? 11.428 2.011 -24.335 1.00 94.56 108 ALA A O 1
ATOM 862 N N . ALA A 1 109 ? 9.781 0.780 -25.212 1.00 94.75 109 ALA A N 1
ATOM 863 C CA . ALA A 1 109 ? 9.297 0.299 -23.922 1.00 94.75 109 ALA A CA 1
ATOM 864 C C . ALA A 1 109 ? 10.366 -0.441 -23.083 1.00 94.75 109 ALA A C 1
ATOM 866 O O . ALA A 1 109 ? 10.429 -0.181 -21.880 1.00 94.75 109 ALA A O 1
ATOM 867 N N . PRO A 1 110 ? 11.237 -1.307 -23.648 1.00 94.19 110 PRO A N 1
ATOM 868 C CA . PRO A 1 110 ? 12.306 -1.950 -22.885 1.00 94.19 110 PRO A CA 1
ATOM 869 C C . PRO A 1 110 ? 13.283 -0.956 -22.250 1.00 94.19 110 PRO A C 1
ATOM 871 O O . PRO A 1 110 ? 13.692 -1.160 -21.106 1.00 94.19 110 PRO A O 1
ATOM 874 N N . ASP A 1 111 ? 13.628 0.124 -22.952 1.00 95.44 111 ASP A N 1
ATOM 875 C CA . ASP A 1 111 ? 14.536 1.153 -22.436 1.00 95.44 111 ASP A CA 1
ATOM 876 C C . ASP A 1 111 ? 13.899 1.918 -21.278 1.00 95.44 111 ASP A C 1
ATOM 878 O O . ASP A 1 111 ? 14.538 2.137 -20.246 1.00 95.44 111 ASP A O 1
ATOM 882 N N . PHE A 1 112 ? 12.608 2.240 -21.397 1.00 94.75 112 PHE A N 1
ATOM 883 C CA . PHE A 1 112 ? 11.856 2.827 -20.294 1.00 94.75 112 PHE A CA 1
ATOM 884 C C . PHE A 1 112 ? 11.797 1.894 -19.082 1.00 94.75 112 PHE A C 1
ATOM 886 O O . PHE A 1 112 ? 12.056 2.342 -17.969 1.00 94.75 112 PHE A O 1
ATOM 893 N N . VAL A 1 113 ? 11.504 0.603 -19.276 1.00 94.19 113 VAL A N 1
ATOM 894 C CA . VAL A 1 113 ? 11.460 -0.367 -18.169 1.00 94.19 113 VAL A CA 1
ATOM 895 C C . VAL A 1 113 ? 12.819 -0.436 -17.476 1.00 94.19 113 VAL A C 1
ATOM 897 O O . VAL A 1 113 ? 12.872 -0.295 -16.257 1.00 94.19 113 VAL A O 1
ATOM 900 N N . ARG A 1 114 ? 13.922 -0.545 -18.233 1.00 93.75 114 ARG A N 1
ATOM 901 C CA . ARG A 1 114 ? 15.291 -0.529 -17.682 1.00 93.75 114 ARG A CA 1
ATOM 902 C C . ARG A 1 114 ? 15.562 0.730 -16.866 1.00 93.75 114 ARG A C 1
ATOM 904 O O . ARG A 1 114 ? 16.115 0.641 -15.772 1.00 93.75 114 ARG A O 1
ATOM 911 N N . PHE A 1 115 ? 15.172 1.892 -17.384 1.00 94.25 115 PHE A N 1
ATOM 912 C CA . PHE A 1 115 ? 15.310 3.160 -16.678 1.00 94.25 115 PHE A CA 1
ATOM 913 C C . PHE A 1 115 ? 14.470 3.191 -15.394 1.00 94.25 115 PHE A C 1
ATOM 915 O O . PHE A 1 115 ? 14.999 3.513 -14.331 1.00 94.25 115 PHE A O 1
ATOM 922 N N . ALA A 1 116 ? 13.186 2.843 -15.467 1.00 91.62 116 ALA A N 1
ATOM 923 C CA . ALA A 1 116 ? 12.245 2.923 -14.354 1.00 91.62 116 ALA A CA 1
ATOM 924 C C . ALA A 1 116 ? 12.604 1.957 -13.213 1.00 91.62 116 ALA A C 1
ATOM 926 O O . ALA A 1 116 ? 12.421 2.294 -12.045 1.00 91.62 116 ALA A O 1
ATOM 927 N N . THR A 1 117 ? 13.167 0.788 -13.534 1.00 90.12 117 THR A N 1
ATOM 928 C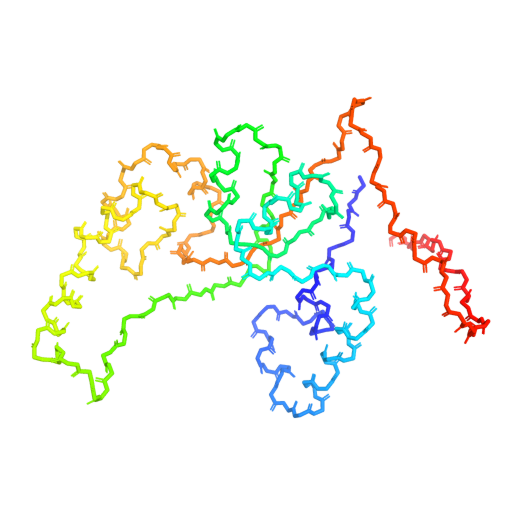 CA . THR A 1 117 ? 13.595 -0.214 -12.546 1.00 90.12 117 THR A CA 1
ATOM 929 C C . THR A 1 117 ? 15.063 -0.086 -12.132 1.00 90.12 117 THR A C 1
ATOM 931 O O . THR A 1 117 ? 15.543 -0.890 -11.334 1.00 90.12 117 THR A O 1
ATOM 934 N N . ALA A 1 118 ? 15.808 0.894 -12.654 1.00 90.94 118 ALA A N 1
ATOM 935 C CA . ALA A 1 118 ? 17.187 1.125 -12.239 1.00 90.94 118 ALA A CA 1
ATOM 936 C C . ALA A 1 118 ? 17.252 1.538 -10.761 1.00 90.94 118 ALA A C 1
ATOM 938 O O . ALA A 1 118 ? 16.409 2.293 -10.271 1.00 90.94 118 ALA A O 1
ATOM 939 N N . THR A 1 119 ? 18.313 1.125 -10.062 1.00 89.25 119 THR A N 1
ATOM 940 C CA . THR A 1 119 ? 18.521 1.412 -8.633 1.00 89.25 119 THR A CA 1
ATOM 941 C C . THR A 1 119 ? 18.348 2.890 -8.293 1.00 89.25 119 THR A C 1
ATOM 943 O O . THR A 1 119 ? 17.717 3.219 -7.295 1.00 89.25 119 THR A O 1
ATOM 946 N N . ARG A 1 120 ? 18.883 3.792 -9.129 1.00 88.25 120 ARG A N 1
ATOM 947 C CA . ARG A 1 120 ? 18.757 5.244 -8.936 1.00 88.25 120 ARG A CA 1
ATOM 948 C C . ARG A 1 120 ? 17.304 5.709 -9.044 1.00 88.25 120 ARG A C 1
ATOM 950 O O . ARG A 1 120 ? 16.880 6.515 -8.226 1.00 88.25 120 ARG A O 1
ATOM 957 N N . SER A 1 121 ? 16.560 5.218 -10.029 1.00 89.75 121 SER A N 1
ATOM 958 C CA . SER A 1 121 ? 15.165 5.602 -10.264 1.00 89.75 121 SER A CA 1
ATOM 959 C C . SER A 1 121 ? 14.268 5.138 -9.120 1.00 89.75 121 SER A C 1
ATOM 961 O O . SER A 1 121 ? 13.542 5.949 -8.547 1.00 89.75 121 SER A O 1
ATOM 963 N N . LEU A 1 122 ? 14.409 3.874 -8.707 1.00 86.88 122 LEU A N 1
ATOM 964 C CA . LEU A 1 122 ? 13.707 3.323 -7.546 1.00 86.88 122 LEU A CA 1
ATOM 965 C C . LEU A 1 122 ? 14.093 4.056 -6.251 1.00 86.88 122 LEU A C 1
ATOM 967 O O . LEU A 1 122 ? 13.220 4.416 -5.464 1.00 86.88 122 LEU A O 1
ATOM 971 N N . ALA A 1 123 ? 15.384 4.352 -6.050 1.00 84.06 123 ALA A N 1
ATOM 972 C CA . ALA A 1 123 ? 15.855 5.127 -4.901 1.00 84.06 123 ALA A CA 1
ATOM 973 C C . ALA A 1 123 ? 15.234 6.532 -4.846 1.00 84.06 123 ALA A C 1
ATOM 975 O O . ALA A 1 123 ? 14.810 6.993 -3.786 1.00 84.06 123 ALA A O 1
ATOM 976 N N . SER A 1 124 ? 15.150 7.203 -5.996 1.00 85.31 124 SER A N 1
ATOM 977 C CA . SER A 1 124 ? 14.538 8.525 -6.120 1.00 85.31 124 SER A CA 1
ATOM 978 C C . SER A 1 124 ? 13.030 8.511 -5.875 1.00 85.31 124 SER A C 1
ATOM 980 O O . SER A 1 124 ? 12.521 9.446 -5.262 1.00 85.31 124 SER A O 1
ATOM 982 N N . GLN A 1 125 ? 12.311 7.468 -6.300 1.00 83.38 125 GLN A N 1
ATOM 983 C CA . GLN A 1 125 ? 10.858 7.365 -6.116 1.00 83.38 125 GLN A CA 1
ATOM 984 C C . GLN A 1 125 ? 10.450 7.429 -4.635 1.00 83.38 125 GLN A C 1
ATOM 986 O O . GLN A 1 125 ? 9.455 8.065 -4.285 1.00 83.38 125 GLN A O 1
ATOM 991 N N . MET A 1 126 ? 11.263 6.851 -3.750 1.00 78.81 126 MET A N 1
ATOM 992 C CA . MET A 1 126 ? 11.006 6.809 -2.305 1.00 78.81 12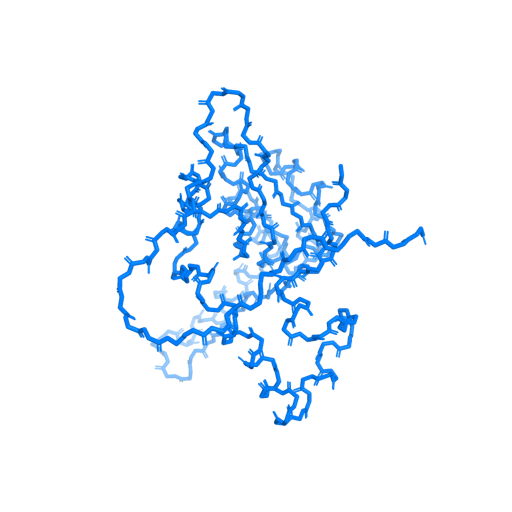6 MET A CA 1
ATOM 993 C C . MET A 1 126 ? 11.033 8.173 -1.606 1.00 78.81 126 MET A C 1
ATOM 995 O O . MET A 1 126 ? 10.574 8.306 -0.469 1.00 78.81 126 MET A O 1
ATOM 999 N N . ARG A 1 127 ? 11.547 9.206 -2.280 1.00 79.56 127 ARG A N 1
ATOM 1000 C CA . ARG A 1 127 ? 11.468 10.595 -1.805 1.00 79.56 127 ARG A CA 1
ATOM 1001 C C . ARG A 1 127 ? 10.049 11.152 -1.876 1.00 79.56 127 ARG A C 1
ATOM 1003 O O . ARG A 1 127 ? 9.724 12.084 -1.151 1.00 79.56 127 ARG A O 1
ATOM 1010 N N . TYR A 1 128 ? 9.212 10.583 -2.743 1.00 79.56 128 TYR A N 1
ATOM 1011 C CA . TYR A 1 128 ? 7.858 11.065 -3.008 1.00 79.56 128 TYR A CA 1
ATOM 1012 C C . TYR A 1 128 ? 6.784 10.204 -2.359 1.00 79.56 128 TYR A C 1
ATOM 1014 O O . TYR A 1 128 ? 5.766 10.738 -1.943 1.00 79.56 128 TYR A O 1
ATOM 1022 N N . VAL A 1 129 ? 7.003 8.890 -2.268 1.00 77.25 129 VAL A N 1
ATOM 1023 C CA . VAL A 1 129 ? 6.023 7.957 -1.704 1.00 77.25 129 VAL A CA 1
ATOM 1024 C C . VAL A 1 129 ? 6.740 6.967 -0.791 1.00 77.25 129 VAL A C 1
ATOM 1026 O O . VAL A 1 129 ? 7.772 6.422 -1.183 1.00 77.25 129 VAL A O 1
ATOM 1029 N N . PRO A 1 130 ? 6.219 6.684 0.412 1.00 77.88 130 PRO A N 1
ATOM 1030 C CA . PRO A 1 130 ? 6.933 5.890 1.399 1.00 77.88 130 PRO A CA 1
ATOM 1031 C C . PRO A 1 130 ? 6.693 4.381 1.221 1.00 77.88 130 PRO A C 1
ATOM 1033 O O . PRO A 1 130 ? 6.415 3.672 2.193 1.00 77.88 130 PRO A O 1
ATOM 1036 N N . TYR A 1 131 ? 6.789 3.894 -0.016 1.00 78.44 131 TYR A N 1
ATOM 1037 C CA . TYR A 1 131 ? 6.817 2.467 -0.338 1.00 78.44 131 TYR A CA 1
ATOM 1038 C C . TYR A 1 131 ? 8.255 1.998 -0.489 1.00 78.44 131 TYR A C 1
ATOM 1040 O O . TYR A 1 131 ? 9.098 2.741 -0.985 1.00 78.44 131 TYR A O 1
ATOM 1048 N N . GLY A 1 132 ? 8.548 0.780 -0.040 1.00 75.00 132 GLY A N 1
ATOM 1049 C CA . GLY A 1 132 ? 9.868 0.213 -0.271 1.00 75.00 132 GLY A CA 1
ATOM 1050 C C . GLY A 1 132 ? 10.060 -0.156 -1.749 1.00 75.00 132 GLY A C 1
ATOM 1051 O O . GLY A 1 132 ? 9.088 -0.361 -2.483 1.00 75.00 132 GLY A O 1
ATOM 1052 N N . PRO A 1 133 ? 11.314 -0.195 -2.218 1.00 73.38 133 PRO A N 1
ATOM 1053 C CA . PRO A 1 133 ? 11.610 -0.513 -3.599 1.00 73.38 133 PRO A CA 1
ATOM 1054 C C . PRO A 1 133 ? 11.581 -2.030 -3.795 1.00 73.38 133 PRO A C 1
ATOM 1056 O O . PRO A 1 133 ? 12.001 -2.790 -2.924 1.00 73.38 133 PRO A O 1
ATOM 1059 N N . ALA A 1 134 ? 11.200 -2.480 -4.990 1.00 73.50 134 ALA A N 1
ATOM 1060 C CA . ALA A 1 134 ? 11.278 -3.900 -5.339 1.00 73.50 134 ALA A CA 1
ATOM 1061 C C . ALA A 1 134 ? 12.725 -4.450 -5.321 1.00 73.50 134 ALA A C 1
ATOM 1063 O O . ALA A 1 134 ? 12.927 -5.654 -5.193 1.00 73.50 134 ALA A O 1
ATOM 1064 N N . LEU A 1 135 ? 13.735 -3.576 -5.439 1.00 77.69 135 LEU A N 1
ATOM 1065 C CA . LEU A 1 135 ? 15.153 -3.936 -5.451 1.00 77.69 135 LEU A CA 1
ATOM 1066 C C . LEU A 1 135 ? 15.845 -3.533 -4.141 1.00 77.69 135 LEU A C 1
ATOM 1068 O O . LEU A 1 135 ? 15.970 -2.342 -3.851 1.00 77.69 135 LEU A O 1
ATOM 1072 N N . GLY A 1 136 ? 16.400 -4.506 -3.410 1.00 73.56 136 GLY A N 1
ATOM 1073 C CA . GLY A 1 136 ? 17.101 -4.265 -2.137 1.00 73.56 136 GLY A CA 1
ATOM 1074 C C . GLY A 1 136 ? 18.223 -3.221 -2.228 1.00 73.56 136 GLY A C 1
ATOM 1075 O O . GLY A 1 136 ? 18.282 -2.311 -1.411 1.00 73.56 136 GLY A O 1
ATOM 1076 N N . ALA A 1 137 ? 19.024 -3.239 -3.300 1.00 76.62 137 ALA A N 1
ATOM 1077 C CA . ALA A 1 137 ? 20.109 -2.270 -3.513 1.00 76.62 137 ALA A CA 1
ATOM 1078 C C . ALA A 1 137 ? 19.645 -0.801 -3.647 1.00 76.62 137 ALA A C 1
ATOM 1080 O O . ALA A 1 137 ? 20.464 0.123 -3.565 1.00 76.62 137 ALA A O 1
ATOM 1081 N N . ALA A 1 138 ? 18.355 -0.568 -3.922 1.00 78.50 138 ALA A N 1
ATOM 1082 C CA . ALA A 1 138 ? 17.763 0.766 -3.918 1.00 78.50 138 ALA A CA 1
ATOM 1083 C C . ALA A 1 138 ? 17.356 1.198 -2.503 1.00 78.50 138 ALA A C 1
ATOM 1085 O O . ALA A 1 138 ? 17.426 2.390 -2.208 1.00 78.50 138 ALA A O 1
ATOM 1086 N N . ALA A 1 139 ? 16.989 0.254 -1.629 1.00 72.00 139 ALA A N 1
ATOM 1087 C CA . ALA A 1 139 ? 16.622 0.530 -0.242 1.00 72.00 139 ALA A CA 1
ATOM 1088 C C . ALA A 1 139 ? 17.806 1.131 0.531 1.00 72.00 139 ALA A C 1
ATOM 1090 O O . ALA A 1 139 ? 17.637 2.150 1.196 1.00 72.00 139 ALA A O 1
ATOM 1091 N N . ASP A 1 140 ? 19.016 0.602 0.325 1.00 70.06 140 ASP A N 1
ATOM 1092 C CA . ASP A 1 140 ? 20.253 1.121 0.937 1.00 70.06 140 ASP A CA 1
ATOM 1093 C C . ASP A 1 140 ? 20.560 2.571 0.529 1.00 70.06 140 ASP A C 1
ATOM 1095 O O . ASP A 1 140 ? 21.221 3.318 1.246 1.00 70.06 140 ASP A O 1
ATOM 1099 N N . ARG A 1 141 ? 20.067 2.995 -0.641 1.00 70.38 141 ARG A N 1
ATOM 1100 C CA . ARG A 1 141 ? 20.269 4.346 -1.188 1.00 70.38 141 ARG A CA 1
ATOM 1101 C C . ARG A 1 141 ? 19.119 5.301 -0.865 1.00 70.38 141 ARG A C 1
ATOM 1103 O O . ARG A 1 141 ? 19.169 6.479 -1.224 1.00 70.38 141 ARG A O 1
ATOM 1110 N N . ALA A 1 142 ? 18.087 4.814 -0.186 1.00 65.31 142 ALA A N 1
ATOM 1111 C CA . ALA A 1 142 ? 16.872 5.546 0.125 1.00 65.31 142 ALA A CA 1
ATOM 1112 C C . ALA A 1 142 ? 17.017 6.354 1.421 1.00 65.31 142 ALA A C 1
ATOM 1114 O O . ALA A 1 142 ? 16.401 6.048 2.441 1.00 65.31 142 ALA A O 1
ATOM 1115 N N . ALA A 1 143 ? 17.814 7.415 1.413 1.00 58.72 143 ALA A N 1
ATOM 1116 C CA . ALA A 1 143 ? 17.953 8.298 2.570 1.00 58.72 143 ALA A CA 1
ATOM 1117 C C . ALA A 1 143 ? 17.090 9.562 2.402 1.00 58.72 143 ALA A C 1
ATOM 1119 O O . ALA A 1 143 ? 17.614 10.637 2.118 1.00 58.72 143 ALA A O 1
ATOM 1120 N N . ASP A 1 144 ? 15.761 9.441 2.537 1.00 68.00 144 ASP A N 1
ATOM 1121 C CA . ASP A 1 144 ? 14.894 10.613 2.733 1.00 68.00 144 ASP A CA 1
ATOM 1122 C C . ASP A 1 144 ? 14.338 10.659 4.171 1.00 68.00 144 ASP A C 1
ATOM 1124 O O . ASP A 1 144 ? 13.610 9.735 4.571 1.00 68.00 144 ASP A O 1
ATOM 1128 N N . PRO A 1 145 ? 14.668 11.704 4.957 1.00 70.06 145 PRO A N 1
ATOM 1129 C CA . PRO A 1 145 ? 14.151 11.893 6.310 1.00 70.06 145 PRO A CA 1
ATOM 1130 C C . PRO A 1 145 ? 12.627 12.026 6.378 1.00 70.06 145 PRO A C 1
ATOM 1132 O O . PRO A 1 145 ? 12.036 11.590 7.364 1.00 70.06 145 PRO A O 1
ATOM 1135 N N . ARG A 1 146 ? 11.972 12.570 5.338 1.00 72.44 146 ARG A N 1
ATOM 1136 C CA . ARG A 1 146 ? 10.519 12.844 5.336 1.00 72.44 146 ARG A CA 1
ATOM 1137 C C . ARG A 1 146 ? 9.686 11.595 5.607 1.00 72.44 146 ARG A C 1
ATOM 1139 O O . ARG A 1 146 ? 8.680 11.645 6.302 1.00 72.44 146 ARG A O 1
ATOM 1146 N N . HIS A 1 147 ? 10.149 10.452 5.108 1.00 73.50 147 HIS A N 1
ATOM 1147 C CA . HIS A 1 147 ? 9.468 9.165 5.237 1.00 73.50 147 HIS A CA 1
ATOM 1148 C C . HIS A 1 147 ? 10.135 8.222 6.246 1.00 73.50 147 HIS A C 1
ATOM 1150 O O . HIS A 1 147 ? 9.749 7.056 6.343 1.00 73.50 147 HIS A O 1
ATOM 1156 N N . ALA A 1 148 ? 11.149 8.678 6.989 1.00 69.56 148 ALA A N 1
ATOM 1157 C CA . ALA A 1 148 ? 11.919 7.825 7.895 1.00 69.56 148 ALA A CA 1
ATOM 1158 C C . ALA A 1 148 ? 11.050 7.219 9.009 1.00 69.56 148 ALA A C 1
ATOM 1160 O O . ALA A 1 148 ? 11.148 6.023 9.266 1.00 69.56 148 ALA A O 1
ATOM 1161 N N . ALA A 1 149 ? 10.141 8.000 9.604 1.00 71.88 149 ALA A N 1
ATOM 1162 C CA . ALA A 1 149 ? 9.272 7.525 10.684 1.00 71.88 149 ALA A CA 1
ATOM 1163 C C . ALA A 1 149 ? 8.271 6.454 10.215 1.00 71.88 149 ALA A C 1
ATOM 1165 O O . ALA A 1 149 ? 8.080 5.446 10.893 1.00 71.88 149 ALA A O 1
ATOM 1166 N N . HIS A 1 150 ? 7.663 6.640 9.037 1.00 74.06 150 HIS A N 1
ATOM 1167 C CA . HIS A 1 150 ? 6.767 5.642 8.450 1.00 74.06 150 HIS A CA 1
ATOM 1168 C C . HIS A 1 150 ? 7.532 4.370 8.062 1.00 74.06 150 HIS A C 1
ATOM 1170 O O . HIS A 1 150 ? 7.050 3.272 8.313 1.00 74.06 150 HIS A O 1
ATOM 1176 N N . ARG A 1 151 ? 8.743 4.500 7.503 1.00 70.62 151 ARG A N 1
ATOM 1177 C CA . ARG A 1 151 ? 9.584 3.352 7.125 1.00 70.62 151 ARG A CA 1
ATOM 1178 C C . ARG A 1 151 ? 10.120 2.573 8.321 1.00 70.62 151 ARG A C 1
ATOM 1180 O O . ARG A 1 151 ? 10.122 1.355 8.268 1.00 70.62 151 ARG A O 1
ATOM 1187 N N . ALA A 1 152 ? 10.509 3.236 9.407 1.00 65.69 152 ALA A N 1
ATOM 1188 C CA . ALA A 1 152 ? 10.973 2.559 10.621 1.00 65.69 152 ALA A CA 1
ATOM 1189 C C . ALA A 1 152 ? 9.887 1.681 11.266 1.00 65.69 152 ALA A C 1
ATOM 1191 O O . ALA A 1 152 ? 10.197 0.716 11.954 1.00 65.69 152 ALA A O 1
ATOM 1192 N N . ARG A 1 153 ? 8.612 2.015 11.036 1.00 70.19 153 ARG A N 1
ATOM 1193 C CA . ARG A 1 153 ? 7.456 1.240 11.503 1.00 70.19 153 ARG A CA 1
ATOM 1194 C C . ARG A 1 153 ? 7.017 0.163 10.504 1.00 70.19 153 ARG A C 1
ATOM 1196 O O . ARG A 1 153 ? 6.161 -0.647 10.844 1.00 70.19 153 ARG A O 1
ATOM 1203 N N . GLN A 1 154 ? 7.581 0.140 9.291 1.00 66.81 154 GLN A N 1
ATOM 1204 C CA . GLN A 1 154 ? 7.313 -0.911 8.309 1.00 66.81 154 GLN A CA 1
ATOM 1205 C C . GLN A 1 154 ? 8.064 -2.196 8.673 1.00 66.81 154 GLN A C 1
ATOM 1207 O O . GLN A 1 154 ? 9.256 -2.140 8.978 1.00 66.81 154 GLN A O 1
ATOM 1212 N N . PRO A 1 155 ? 7.424 -3.370 8.551 1.00 66.81 155 PRO A N 1
ATOM 1213 C CA . PRO A 1 155 ? 8.129 -4.647 8.566 1.00 66.81 155 PRO A CA 1
ATOM 1214 C C . PRO A 1 155 ? 9.182 -4.720 7.450 1.00 66.81 155 PRO A C 1
ATOM 1216 O O . PRO A 1 155 ? 9.002 -4.129 6.385 1.00 66.81 155 PRO A O 1
ATOM 1219 N N . ALA A 1 156 ? 10.257 -5.480 7.681 1.00 54.25 156 ALA A N 1
ATOM 1220 C CA . ALA A 1 156 ? 11.522 -5.463 6.927 1.00 54.25 156 ALA A CA 1
ATOM 1221 C C . ALA A 1 156 ? 11.461 -5.826 5.418 1.00 54.25 156 ALA A C 1
ATOM 1223 O O . ALA A 1 156 ? 12.494 -5.872 4.754 1.00 54.25 156 ALA A O 1
ATOM 1224 N N . HIS A 1 157 ? 10.279 -6.044 4.840 1.00 51.12 157 HIS A N 1
ATOM 1225 C CA . HIS A 1 157 ? 10.090 -6.396 3.430 1.00 51.12 157 HIS A CA 1
ATOM 1226 C C . HIS A 1 157 ? 9.153 -5.396 2.741 1.00 51.12 157 HIS A C 1
ATOM 1228 O O . HIS A 1 157 ? 8.011 -5.707 2.441 1.00 51.12 157 HIS A O 1
ATOM 1234 N N . GLY A 1 158 ? 9.630 -4.167 2.529 1.00 48.28 158 GLY A N 1
ATOM 1235 C CA . GLY A 1 158 ? 8.843 -3.036 2.027 1.00 48.28 158 GLY A CA 1
ATOM 1236 C C . GLY A 1 158 ? 8.346 -3.158 0.579 1.00 48.28 158 GLY A C 1
ATOM 1237 O O . GLY A 1 158 ? 8.973 -2.637 -0.333 1.00 48.28 158 GLY A O 1
ATOM 1238 N N . GLY A 1 159 ? 7.179 -3.759 0.370 1.00 44.62 159 GLY A N 1
ATOM 1239 C CA . GLY A 1 159 ? 6.306 -3.499 -0.783 1.00 44.62 159 GLY A CA 1
ATOM 1240 C C . GLY A 1 159 ? 5.252 -2.402 -0.528 1.00 44.62 159 GLY A C 1
ATOM 1241 O O . GLY A 1 159 ? 5.089 -1.887 0.585 1.00 44.62 159 GLY A O 1
ATOM 1242 N N . GLY A 1 160 ? 4.496 -2.035 -1.564 1.00 48.28 160 GLY A N 1
ATOM 1243 C CA . GLY A 1 160 ? 3.220 -1.336 -1.385 1.00 48.28 160 GLY A CA 1
ATOM 1244 C C . GLY A 1 160 ? 2.207 -2.286 -0.744 1.00 48.28 160 GLY A C 1
ATOM 1245 O O . GLY A 1 160 ? 2.265 -3.492 -0.972 1.00 48.28 160 GLY A O 1
ATOM 1246 N N . GLY A 1 161 ? 1.322 -1.793 0.123 1.00 47.91 161 GLY A N 1
ATOM 1247 C CA . GLY A 1 161 ? 0.340 -2.661 0.776 1.00 47.91 161 GLY A CA 1
ATOM 1248 C C . GLY A 1 161 ? -0.947 -1.948 1.163 1.00 47.91 161 GLY A C 1
ATOM 1249 O O . GLY A 1 161 ? -0.925 -0.761 1.509 1.00 47.91 161 GLY A O 1
ATOM 1250 N N . GLN A 1 162 ? -2.066 -2.678 1.085 1.00 46.09 162 GLN A N 1
ATOM 1251 C CA . GLN A 1 162 ? -3.330 -2.272 1.695 1.00 46.09 162 GLN A CA 1
ATOM 1252 C C . GLN A 1 162 ? -3.274 -2.704 3.157 1.00 46.09 162 GLN A C 1
ATOM 1254 O O . GLN A 1 162 ? -2.882 -3.834 3.465 1.00 46.09 162 GLN A O 1
ATOM 1259 N N . ARG A 1 163 ? -3.583 -1.775 4.060 1.00 56.66 163 ARG A N 1
ATOM 1260 C CA . ARG A 1 163 ? -3.336 -1.925 5.494 1.00 56.66 163 ARG A CA 1
ATOM 1261 C C . ARG A 1 163 ? -4.536 -1.484 6.296 1.00 56.66 163 ARG A C 1
ATOM 1263 O O . ARG A 1 163 ? -5.251 -0.567 5.895 1.00 56.66 163 ARG A O 1
ATOM 1270 N N . ARG A 1 164 ? -4.710 -2.120 7.450 1.00 50.72 164 ARG A N 1
ATOM 1271 C CA . ARG A 1 164 ? -5.716 -1.727 8.421 1.00 50.72 164 ARG A CA 1
ATOM 1272 C C . ARG A 1 164 ? -5.274 -0.422 9.071 1.00 50.72 164 ARG A C 1
ATOM 1274 O O . ARG A 1 164 ? -4.166 -0.319 9.586 1.00 50.72 164 ARG A O 1
ATOM 1281 N N . VAL A 1 165 ? -6.135 0.576 9.016 1.00 53.88 165 VAL A N 1
ATOM 1282 C CA . VAL A 1 165 ? -5.933 1.872 9.660 1.00 53.88 165 VAL A CA 1
ATOM 1283 C C . VAL A 1 165 ? -7.058 2.083 10.634 1.00 53.88 165 VAL A C 1
ATOM 1285 O O . VAL A 1 165 ? -8.204 1.777 10.310 1.00 53.88 165 VAL A O 1
ATOM 1288 N N . VAL A 1 166 ? -6.722 2.585 11.811 1.00 58.19 166 VAL A N 1
ATOM 1289 C CA . VAL A 1 166 ? -7.682 2.917 12.856 1.00 58.19 166 VAL A CA 1
ATOM 1290 C C . VAL A 1 166 ? -7.593 4.411 13.118 1.00 58.19 166 VAL A C 1
ATOM 1292 O O . VAL A 1 166 ? -6.501 4.987 13.130 1.00 58.19 166 VAL A O 1
ATOM 1295 N N . VAL A 1 167 ? -8.751 5.032 13.313 1.00 50.44 167 VAL A N 1
ATOM 1296 C CA . VAL A 1 167 ? -8.834 6.334 13.972 1.00 50.44 167 VAL A CA 1
ATOM 1297 C C . VAL A 1 167 ? -8.702 6.044 15.474 1.00 50.44 167 VAL A C 1
ATOM 1299 O O . VAL A 1 167 ? -9.552 5.324 16.004 1.00 50.44 167 VAL A O 1
ATOM 1302 N N . PRO A 1 168 ? -7.639 6.494 16.168 1.00 42.81 168 PRO A N 1
ATOM 1303 C CA . PRO A 1 168 ? -7.559 6.355 17.617 1.00 42.81 168 PRO A CA 1
ATOM 1304 C C . PRO A 1 168 ? -8.805 6.987 18.245 1.00 42.81 168 PRO A C 1
ATOM 1306 O O . PRO A 1 168 ? -9.326 7.962 17.705 1.00 42.81 168 PRO A O 1
ATOM 1309 N N . GLU A 1 169 ? -9.281 6.418 19.357 1.00 36.88 169 GLU A N 1
ATOM 1310 C CA . GLU A 1 169 ? -10.466 6.904 20.078 1.00 36.88 169 GLU A CA 1
ATOM 1311 C C . GLU A 1 169 ? -10.496 8.443 20.132 1.00 36.88 169 GLU A C 1
ATOM 1313 O O . GLU A 1 169 ? -9.481 9.055 20.496 1.00 36.88 169 GLU A O 1
ATOM 1318 N N . PRO A 1 170 ? -11.624 9.072 19.757 1.00 36.84 170 PRO A N 1
ATOM 1319 C CA . PRO A 1 170 ? -11.719 10.518 19.715 1.00 36.84 170 PRO A CA 1
ATOM 1320 C C . PRO A 1 170 ? -11.376 11.112 21.083 1.00 36.84 170 PRO A C 1
ATOM 1322 O O . PRO A 1 170 ? -11.912 10.707 22.115 1.00 36.84 170 PRO A O 1
ATOM 1325 N N . GLY A 1 171 ? -10.487 12.108 21.101 1.00 34.91 171 GLY A N 1
ATOM 1326 C CA . GLY A 1 171 ? -10.315 12.957 22.279 1.00 34.91 171 GLY A CA 1
ATOM 1327 C C . GLY A 1 171 ? -11.646 13.637 22.651 1.00 34.91 171 GLY A C 1
ATOM 1328 O O . GLY A 1 171 ? -12.547 13.707 21.814 1.00 34.91 171 GLY A O 1
ATOM 1329 N N . PRO A 1 172 ? -11.780 14.209 23.863 1.00 38.47 172 PRO A N 1
ATOM 1330 C CA . PRO A 1 172 ? -13.050 14.691 24.441 1.00 38.47 172 PRO A CA 1
ATOM 1331 C C . PRO A 1 172 ? -13.796 15.787 23.647 1.00 38.47 172 PRO A C 1
ATOM 1333 O O . PRO A 1 172 ? -14.841 16.260 24.085 1.00 38.47 172 PRO A O 1
ATOM 1336 N N . HIS A 1 173 ? -13.275 16.203 22.491 1.00 40.34 173 HIS A N 1
ATOM 1337 C CA . HIS A 1 173 ? -13.813 17.249 21.624 1.00 40.34 173 HIS A CA 1
ATOM 1338 C C . HIS A 1 173 ? -14.259 16.758 20.234 1.00 40.34 173 HIS A C 1
ATOM 1340 O O . HIS A 1 173 ? -14.732 17.573 19.444 1.00 40.34 173 HIS A O 1
ATOM 1346 N N . GLN A 1 174 ? -14.126 15.466 19.910 1.00 38.25 174 GLN A N 1
ATOM 1347 C CA . GLN A 1 174 ? -14.655 14.898 18.665 1.00 38.25 174 GLN A CA 1
ATOM 1348 C C . GLN A 1 174 ? -16.037 14.264 18.907 1.00 38.25 174 GLN A C 1
ATOM 1350 O O . GLN A 1 174 ? -16.235 13.605 19.931 1.00 38.25 174 GLN A O 1
ATOM 1355 N N . PRO A 1 175 ? -17.015 14.468 18.003 1.00 35.44 175 PRO A N 1
ATOM 1356 C CA . PRO A 1 175 ? -18.329 13.854 18.142 1.00 35.44 175 PRO A CA 1
ATOM 1357 C C . PRO A 1 175 ? -18.202 12.319 18.112 1.00 35.44 175 PRO A C 1
ATOM 1359 O O . PRO A 1 175 ? -17.351 11.796 17.390 1.00 35.44 175 PRO A O 1
ATOM 1362 N N . PRO A 1 176 ? -19.026 11.585 18.884 1.00 40.91 176 PRO A N 1
ATOM 1363 C CA . PRO A 1 176 ? -19.004 10.126 18.876 1.00 40.91 176 PRO A CA 1
ATOM 1364 C C . PRO A 1 176 ? -19.287 9.590 17.469 1.00 40.91 176 PRO A C 1
ATOM 1366 O O . PRO A 1 176 ? -20.019 10.223 16.702 1.00 40.91 176 PRO A O 1
ATOM 1369 N N . PHE A 1 177 ? -18.736 8.411 17.152 1.00 40.97 177 PHE A N 1
ATOM 1370 C CA . PHE A 1 177 ? -19.010 7.712 15.895 1.00 40.97 177 PHE A CA 1
ATOM 1371 C C . PHE A 1 177 ? -20.516 7.684 15.637 1.00 40.97 177 PHE A C 1
ATOM 1373 O O . PHE A 1 177 ? -21.291 7.131 16.424 1.00 40.97 177 PHE A O 1
ATOM 1380 N N . ARG A 1 178 ? -20.941 8.308 14.538 1.00 41.91 178 ARG A N 1
ATOM 1381 C CA . ARG A 1 178 ? -22.342 8.294 14.138 1.00 41.91 178 ARG A CA 1
ATOM 1382 C C . ARG A 1 178 ? -22.642 6.886 13.642 1.00 41.91 178 ARG A C 1
ATOM 1384 O O . ARG A 1 178 ? -22.173 6.495 12.578 1.00 41.91 178 ARG A O 1
ATOM 1391 N N . ALA A 1 179 ? -23.398 6.116 14.422 1.00 36.31 179 ALA A N 1
ATOM 1392 C CA . ALA A 1 179 ? -23.966 4.873 13.927 1.00 36.31 179 ALA A CA 1
ATOM 1393 C C . ALA A 1 179 ? -24.731 5.188 12.635 1.00 36.31 179 ALA A C 1
ATOM 1395 O O . ALA A 1 179 ? -25.515 6.142 12.594 1.00 36.31 179 ALA A O 1
ATOM 1396 N N . LEU A 1 180 ? -24.465 4.425 11.577 1.00 36.44 180 LEU A N 1
ATOM 1397 C CA . LEU A 1 180 ? -25.246 4.473 10.347 1.00 36.44 180 LEU A CA 1
ATOM 1398 C C . LEU A 1 180 ? -26.676 4.028 10.683 1.00 36.44 180 LEU A C 1
ATOM 1400 O O . LEU A 1 180 ? -26.992 2.841 10.655 1.00 36.44 180 LEU A O 1
ATOM 1404 N N . ASP A 1 181 ? -27.535 4.976 11.051 1.00 31.22 181 ASP A N 1
ATOM 1405 C CA . ASP A 1 181 ? -28.967 4.739 11.183 1.00 31.22 181 ASP A CA 1
ATOM 1406 C C . ASP A 1 181 ? -29.564 4.648 9.776 1.00 31.22 181 ASP A C 1
ATOM 1408 O O . ASP A 1 181 ? -29.761 5.649 9.085 1.00 31.22 181 ASP A O 1
ATOM 1412 N N . ARG A 1 182 ? -29.778 3.413 9.322 1.00 44.88 182 ARG A N 1
ATOM 1413 C CA . ARG A 1 182 ? -30.519 3.091 8.097 1.00 44.88 182 ARG A CA 1
ATOM 1414 C C . ARG A 1 182 ? -31.849 2.410 8.424 1.00 44.88 182 ARG A C 1
ATOM 1416 O O . ARG A 1 182 ? -32.234 1.445 7.768 1.00 44.88 182 ARG A O 1
ATOM 1423 N N . SER A 1 183 ? -32.570 2.904 9.430 1.00 32.19 183 SER A N 1
ATOM 1424 C CA . SER A 1 183 ? -33.956 2.497 9.670 1.00 32.19 183 SER A CA 1
ATOM 1425 C C . SER A 1 183 ? -34.929 3.198 8.705 1.00 32.19 183 SER A C 1
ATOM 1427 O O . SER A 1 183 ? -35.502 4.235 9.014 1.00 32.19 183 SER A O 1
ATOM 1429 N N . ALA A 1 184 ? -35.124 2.618 7.515 1.00 30.66 184 ALA A N 1
ATOM 1430 C CA . ALA A 1 184 ? -36.383 2.687 6.754 1.00 30.66 184 ALA A CA 1
ATOM 1431 C C . ALA A 1 184 ? -36.336 1.732 5.546 1.00 30.66 184 ALA A C 1
ATOM 1433 O O . ALA A 1 184 ? -35.681 2.028 4.547 1.00 30.66 184 ALA A O 1
ATOM 1434 N N . GLY A 1 185 ? -37.049 0.603 5.633 1.00 25.16 185 GLY A N 1
ATOM 1435 C CA . GLY A 1 185 ? -37.315 -0.279 4.490 1.00 25.16 185 GLY A CA 1
ATOM 1436 C C . GLY A 1 185 ? -37.485 -1.757 4.849 1.00 25.16 185 GLY A C 1
ATOM 1437 O O . GLY A 1 185 ? -36.568 -2.536 4.634 1.00 25.16 185 GLY A O 1
ATOM 1438 N N . ASP A 1 186 ? -38.659 -2.090 5.390 1.00 27.39 186 ASP A N 1
ATOM 1439 C CA . ASP A 1 186 ? -39.362 -3.383 5.377 1.00 27.39 186 ASP A CA 1
ATOM 1440 C C . ASP A 1 186 ? -38.647 -4.687 5.794 1.00 27.39 186 ASP A C 1
ATOM 1442 O O . ASP A 1 186 ? -37.966 -5.355 5.022 1.00 27.39 186 ASP A O 1
ATOM 1446 N N . GLY A 1 187 ? -39.002 -5.132 7.007 1.00 28.62 187 GLY A N 1
ATOM 1447 C CA . GLY A 1 187 ? -39.591 -6.460 7.209 1.00 28.62 187 GLY A CA 1
ATOM 1448 C C . GLY A 1 187 ? -38.653 -7.664 7.307 1.00 28.62 187 GLY A C 1
ATOM 1449 O O . GLY A 1 187 ? -38.495 -8.398 6.341 1.00 28.62 187 GLY A O 1
ATOM 1450 N N . ALA A 1 188 ? -38.164 -7.947 8.519 1.00 28.12 188 ALA A N 1
ATOM 1451 C CA . ALA A 1 188 ? -38.163 -9.295 9.108 1.00 28.12 188 ALA A CA 1
ATOM 1452 C C . ALA A 1 188 ? -37.696 -9.219 10.573 1.00 28.12 188 ALA A C 1
ATOM 1454 O O . ALA A 1 188 ? -36.517 -9.023 10.867 1.00 28.12 188 ALA A O 1
ATOM 1455 N N . GLU A 1 189 ? -38.650 -9.368 11.492 1.00 26.25 189 GLU A N 1
ATOM 1456 C CA . GLU A 1 189 ? -38.419 -9.670 12.906 1.00 26.25 189 GLU A CA 1
ATOM 1457 C C . GLU A 1 189 ? -37.521 -10.904 13.077 1.00 26.25 189 GLU A C 1
ATOM 1459 O O . GLU A 1 189 ? -37.691 -11.911 12.391 1.00 26.25 189 GLU A O 1
ATOM 1464 N N . GLY A 1 190 ? -36.595 -10.833 14.041 1.00 28.00 190 GLY A N 1
ATOM 1465 C CA . GLY A 1 190 ? -35.793 -11.982 14.470 1.00 28.00 190 GLY A CA 1
ATOM 1466 C C . GLY A 1 190 ? -34.307 -11.721 14.730 1.00 28.00 190 GLY A C 1
ATOM 1467 O O . GLY A 1 190 ? -33.524 -12.665 14.704 1.00 28.00 190 GLY A O 1
ATOM 1468 N N . ALA A 1 191 ? -33.871 -10.484 14.986 1.00 27.44 191 ALA A N 1
ATOM 1469 C CA . ALA A 1 191 ? -32.518 -10.239 15.483 1.00 27.44 191 ALA A CA 1
ATOM 1470 C C . ALA A 1 191 ? -32.486 -10.470 17.001 1.00 27.44 191 ALA A C 1
ATOM 1472 O O . ALA A 1 191 ? -32.777 -9.569 17.788 1.00 27.44 191 ALA A O 1
ATOM 1473 N N . ALA A 1 192 ? -32.142 -11.691 17.419 1.00 25.81 192 ALA A N 1
ATOM 1474 C CA . ALA A 1 192 ? -31.702 -11.928 18.786 1.00 25.81 192 ALA A CA 1
ATOM 1475 C C . ALA A 1 192 ? -30.559 -10.949 19.084 1.00 25.81 192 ALA A C 1
ATOM 1477 O O . ALA A 1 192 ? -29.534 -10.953 18.399 1.00 25.81 192 ALA A O 1
ATOM 1478 N N . ALA A 1 193 ? -30.781 -10.071 20.063 1.00 24.36 193 ALA A N 1
ATOM 1479 C CA . ALA A 1 193 ? -29.800 -9.111 20.527 1.00 24.36 193 ALA A CA 1
ATOM 1480 C C . ALA A 1 193 ? -28.462 -9.827 20.746 1.00 24.36 193 ALA A C 1
ATOM 1482 O O . ALA A 1 193 ? -28.373 -10.773 21.531 1.00 24.36 193 ALA A O 1
ATOM 1483 N N . LEU A 1 194 ? -27.421 -9.383 20.038 1.00 28.86 194 LEU A N 1
ATOM 1484 C CA . LEU A 1 194 ? -26.042 -9.750 20.337 1.00 28.86 194 LEU A CA 1
ATOM 1485 C C . LEU A 1 194 ? -25.668 -9.069 21.656 1.00 28.86 194 LEU A C 1
ATOM 1487 O O . LEU A 1 194 ? -24.997 -8.040 21.691 1.00 28.86 194 LEU A O 1
ATOM 1491 N N . THR A 1 195 ? -26.168 -9.628 22.755 1.00 22.83 195 THR A N 1
ATOM 1492 C CA . THR A 1 195 ? -25.742 -9.295 24.106 1.00 22.83 195 THR A CA 1
ATOM 1493 C C . THR A 1 195 ? -24.232 -9.522 24.171 1.00 22.83 195 THR A C 1
ATOM 1495 O O . THR A 1 195 ? -23.763 -10.564 23.703 1.00 22.83 195 THR A O 1
ATOM 1498 N N . PRO A 1 196 ? -23.444 -8.587 24.728 1.00 26.25 196 PRO A N 1
ATOM 1499 C CA . PRO A 1 196 ? -22.003 -8.750 24.835 1.00 26.25 196 PRO A CA 1
ATOM 1500 C C . PRO A 1 196 ? -21.702 -9.895 25.808 1.00 26.25 196 PRO A C 1
ATOM 1502 O O . PRO A 1 196 ? -21.640 -9.710 27.023 1.00 26.25 196 PRO A O 1
ATOM 1505 N N . THR A 1 197 ? -21.537 -11.110 25.288 1.00 26.42 197 THR A N 1
ATOM 1506 C CA . THR A 1 197 ? -21.050 -12.247 26.067 1.00 26.42 197 THR A CA 1
ATOM 1507 C C . THR A 1 197 ? -19.614 -11.964 26.485 1.00 26.42 197 THR A C 1
ATOM 1509 O O . THR A 1 197 ? -18.703 -11.936 25.657 1.00 26.42 197 THR A O 1
ATOM 1512 N N . ARG A 1 198 ? -19.419 -11.740 27.790 1.00 23.30 198 ARG A N 1
ATOM 1513 C CA . ARG A 1 198 ? -18.105 -11.794 28.441 1.00 23.30 198 ARG A CA 1
ATOM 1514 C C . ARG A 1 198 ? -17.464 -13.151 28.135 1.00 23.30 198 ARG A C 1
ATOM 1516 O O . ARG A 1 198 ? -18.082 -14.182 28.389 1.00 23.30 198 ARG A O 1
ATOM 1523 N N . CYS A 1 199 ? -16.238 -13.149 27.617 1.00 28.25 199 CYS A N 1
ATOM 1524 C CA . CYS A 1 199 ? -15.443 -14.372 27.515 1.00 28.25 199 CYS A CA 1
ATOM 1525 C C . CYS A 1 199 ? -14.985 -14.831 28.917 1.00 28.25 199 CYS A C 1
ATOM 1527 O O . CYS A 1 199 ? -14.714 -13.969 29.760 1.00 28.25 199 CYS A O 1
ATOM 1529 N N . PRO A 1 200 ? -14.889 -16.151 29.175 1.00 26.91 200 PRO A N 1
ATOM 1530 C CA . PRO A 1 200 ? -14.268 -16.693 30.385 1.00 26.91 200 PRO A CA 1
ATOM 1531 C C . PRO A 1 200 ? -12.740 -16.459 30.372 1.00 26.91 200 PRO A C 1
ATOM 1533 O O . PRO A 1 200 ? -12.223 -16.061 29.324 1.00 26.91 200 PRO A O 1
ATOM 1536 N N . PRO A 1 201 ? -12.051 -16.656 31.517 1.00 35.56 201 PRO A N 1
ATOM 1537 C CA . PRO A 1 201 ? -10.649 -16.268 31.714 1.00 35.56 201 PRO A CA 1
ATOM 1538 C C . PRO A 1 201 ? -9.664 -16.927 30.745 1.00 35.56 201 PRO A C 1
ATOM 1540 O O . PRO A 1 201 ? -9.904 -18.088 30.341 1.00 35.56 201 PRO A O 1
#

pLDDT: mean 70.12, std 22.7, range [21.23, 95.44]

Sequence (201 aa):
MPICRRDIAGLLVAGADSDRVYQVLNTPARVDRAFDVLTRLKPYVEWWSTGLEAIRLLESGEVAMGSVYSGRVSDAVQRGQALEILWDHQVWFYDVWGVPRHGANREAAPDFVRFATATRSLASQMRYVPYGPALGAAADRAADPRHAAHRARQPAHGGGGQRRVVVPEPGPHQPPFRALDRSAGDGAEGAAALTPTRCPP

Foldseek 3Di:
DDDPPQDLLCLLQVNDDLVCSCVQVVDPVSNVSSVVSVVVCVVVDDDDDDLVVQVVCQQVLVDQKFQHWVQSVLVVVLVVAQKDFDQPSWDFDDDDDDDDPPDPPNVCSVVVNCVCLDLVNQLVVCLPTVFHHPDPSNNVSNDDPSNPVVNVPHDPRGGTTGTMMGRPDDDPPDDPRDDPPPPDDDDDDDPPPPDPDDDDD

Radius of gyration: 21.08 Å; chains: 1; bounding box: 60×42×62 Å

Secondary structure (DSSP, 8-state):
-------HHHHHTTT--TTTHHHHTSSHHHHHHHHHHHHHHGGG----SSHHHHHHHHHTTS-SEEEEEHHHHHHHHHTT---EEEEEEEEEE-------TT-TTTTTHHHHHHHHTSHHHHHHHTTTS-PPPSSHHHHTT---GGGHHHHHTS-SS--EEEEEEE-----TTSPPP-------S------------PPP-